Protein AF-A0A2V9ET60-F1 (afdb_monomer_lite)

Radius of gyration: 17.29 Å; chains: 1; bounding box: 38×39×47 Å

Sequence (232 aa):
MPLIRKLWHISEQLSYEQAVREILKVEPGIPEPWAIQAFLFATQLSFVIAHEFAHHKRGHLPSPLELHLELSHQTGSIKLQAQEVDADGLATYMVLSHLITGFRRDHSRALLTLNFTESELDEILLCSFVISVATVFAIFPAVVFDQHTLFRLAYPPQAIRMDRLMLNAMTWCNQNRPALGSVIKPEWFRRILFASLQNAADDWSGQVLRLPLNEVYFSQLNAELVQLLERK

pLDDT: mean 83.97, std 13.59, range [38.22, 98.0]

Foldseek 3Di:
DVLLVLLLVLLLVLLPQPLLCVLLVADVPPPPSVLSSVLLSVLLVLLVVQLQVLCVVLVNDRPPPVCLVPPLPAFAALLLQLSSLSSNLRSLLVSLCCCLVHPVVVVNCVSRVPPDDSLVSNSSSLLSNLLSVLLSLLSHAFRDDDPVCQRGDSYHTSLVSSVSSLVSNLVSCVVPPVSVNVVSDPVNSVSSSCSSCVPRDPCSVVCNVRPVPCPVSVVSSVVSNVVSVVVD

Structure (mmCIF, N/CA/C/O backbone):
data_AF-A0A2V9ET60-F1
#
_entry.id   AF-A0A2V9ET60-F1
#
loop_
_atom_site.group_PDB
_atom_site.id
_atom_site.type_symbol
_atom_site.label_atom_id
_atom_site.label_alt_id
_atom_site.label_comp_id
_atom_site.label_asym_id
_atom_site.label_entity_id
_atom_site.label_seq_id
_atom_site.pdbx_PDB_ins_code
_atom_site.Cartn_x
_atom_site.Cartn_y
_atom_site.Cartn_z
_atom_site.occupancy
_atom_site.B_iso_or_equiv
_atom_site.auth_seq_id
_atom_site.auth_comp_id
_atom_site.auth_asym_id
_atom_site.auth_atom_id
_atom_site.pdbx_PDB_model_num
ATOM 1 N N . MET A 1 1 ? 21.071 6.271 6.559 1.00 59.19 1 MET A N 1
ATOM 2 C CA . MET A 1 1 ? 19.611 6.026 6.683 1.00 59.19 1 MET A CA 1
ATOM 3 C C . MET A 1 1 ? 18.747 7.211 6.199 1.00 59.19 1 MET A C 1
ATOM 5 O O . MET A 1 1 ? 18.011 7.781 7.002 1.00 59.19 1 MET A O 1
ATOM 9 N N . PRO A 1 2 ? 18.791 7.616 4.913 1.00 80.31 2 PRO A N 1
ATOM 10 C CA . PRO A 1 2 ? 17.941 8.706 4.410 1.00 80.31 2 PRO A CA 1
ATOM 11 C C . PRO A 1 2 ? 16.458 8.320 4.291 1.00 80.31 2 PRO A C 1
ATOM 13 O O . PRO A 1 2 ? 15.595 9.118 4.642 1.00 80.31 2 PRO A O 1
ATOM 16 N N . LEU A 1 3 ? 16.152 7.089 3.856 1.00 83.12 3 LEU A N 1
ATOM 17 C CA . LEU A 1 3 ? 14.773 6.632 3.638 1.00 83.12 3 LEU A CA 1
ATOM 18 C C . LEU A 1 3 ? 13.949 6.601 4.929 1.00 83.12 3 LEU A C 1
ATOM 20 O O . LEU A 1 3 ? 12.860 7.157 4.964 1.00 83.12 3 LEU A O 1
ATOM 24 N N . ILE A 1 4 ? 14.488 6.017 6.005 1.00 88.00 4 ILE A N 1
ATOM 25 C CA . ILE A 1 4 ? 13.799 5.955 7.306 1.00 88.00 4 ILE A CA 1
ATOM 26 C C . ILE A 1 4 ? 13.442 7.362 7.804 1.00 88.00 4 ILE A C 1
ATOM 28 O O . ILE A 1 4 ? 12.342 7.574 8.302 1.00 88.00 4 ILE A O 1
ATOM 32 N N . ARG A 1 5 ? 14.338 8.343 7.623 1.00 88.75 5 ARG A N 1
ATOM 33 C CA . ARG A 1 5 ? 14.069 9.740 7.998 1.00 88.75 5 ARG A CA 1
ATOM 34 C C . ARG A 1 5 ? 12.969 10.367 7.140 1.00 88.75 5 ARG A C 1
ATOM 36 O O . ARG A 1 5 ? 12.130 11.075 7.684 1.00 88.75 5 ARG A O 1
ATOM 43 N N . LYS A 1 6 ? 12.948 10.093 5.829 1.00 88.62 6 LYS A N 1
ATOM 44 C CA . LYS A 1 6 ? 11.869 10.553 4.938 1.00 88.62 6 LYS A CA 1
ATOM 45 C C . LYS A 1 6 ? 10.522 9.947 5.333 1.00 88.62 6 LYS A C 1
ATOM 47 O O . LYS A 1 6 ? 9.554 10.684 5.457 1.00 88.62 6 LYS A O 1
ATOM 52 N N . LEU A 1 7 ? 10.481 8.639 5.592 1.00 91.00 7 LEU A N 1
ATOM 53 C CA . LEU A 1 7 ? 9.288 7.943 6.082 1.00 91.00 7 LEU A CA 1
ATOM 54 C C . LEU A 1 7 ? 8.779 8.547 7.387 1.00 91.00 7 LEU A C 1
ATOM 56 O O . LEU A 1 7 ? 7.607 8.893 7.495 1.00 91.00 7 LEU A O 1
ATOM 60 N N . TRP A 1 8 ? 9.684 8.745 8.347 1.00 93.19 8 TRP A N 1
ATOM 61 C CA . TRP A 1 8 ? 9.359 9.363 9.625 1.00 93.19 8 TRP A CA 1
ATOM 62 C C . TRP A 1 8 ? 8.736 10.751 9.449 1.00 93.19 8 TRP A C 1
ATOM 64 O O . TRP A 1 8 ? 7.672 11.018 10.002 1.00 93.19 8 TRP A O 1
ATOM 74 N N . HIS A 1 9 ? 9.346 11.611 8.632 1.00 92.00 9 HIS A N 1
ATOM 75 C CA . HIS A 1 9 ? 8.842 12.966 8.414 1.00 92.00 9 HIS A CA 1
ATOM 76 C C . HIS A 1 9 ? 7.511 12.999 7.648 1.00 92.00 9 HIS A C 1
ATOM 78 O O . HIS A 1 9 ? 6.617 13.759 7.998 1.00 92.00 9 HIS A O 1
ATOM 84 N N . ILE A 1 10 ? 7.325 12.138 6.644 1.00 91.38 10 ILE A N 1
ATOM 85 C CA . ILE A 1 10 ? 6.044 12.054 5.929 1.00 91.38 10 ILE A CA 1
ATOM 86 C C . ILE A 1 10 ? 4.940 11.552 6.866 1.00 91.38 10 ILE A C 1
ATOM 88 O O . ILE A 1 10 ? 3.846 12.106 6.881 1.00 91.38 10 ILE A O 1
ATOM 92 N N . SER A 1 11 ? 5.218 10.537 7.689 1.00 94.25 11 SER A N 1
ATOM 93 C CA . SER A 1 11 ? 4.247 10.053 8.679 1.00 94.25 11 SER A CA 1
ATOM 94 C C . SER A 1 11 ? 3.887 11.113 9.727 1.00 94.25 11 SER A C 1
ATOM 96 O O . SER A 1 11 ? 2.748 11.150 10.188 1.00 94.25 11 SER A O 1
ATOM 98 N N . GLU A 1 12 ? 4.832 11.995 10.072 1.00 94.31 12 GLU A N 1
ATOM 99 C CA . GLU A 1 12 ? 4.596 13.145 10.945 1.00 94.31 12 GLU A CA 1
ATOM 100 C C . GLU A 1 12 ? 3.609 14.110 10.292 1.00 94.31 12 GLU A C 1
ATOM 102 O O . GLU A 1 12 ? 2.576 14.405 10.883 1.00 94.31 12 GLU A O 1
ATOM 107 N N . GLN A 1 13 ? 3.872 14.532 9.051 1.00 92.31 13 GLN A N 1
ATOM 108 C CA . GLN A 1 13 ? 2.988 15.430 8.303 1.00 92.31 13 GLN A CA 1
ATOM 109 C C . GLN A 1 13 ? 1.566 14.861 8.208 1.00 92.31 13 GLN A C 1
ATOM 111 O O . GLN A 1 13 ? 0.613 15.509 8.632 1.00 92.31 13 GLN A O 1
ATOM 116 N N . LEU A 1 14 ? 1.431 13.601 7.774 1.00 91.25 14 LEU A N 1
ATOM 117 C CA . LEU A 1 14 ? 0.137 12.919 7.649 1.00 91.25 14 LEU A CA 1
ATOM 118 C C . LEU A 1 14 ? -0.640 12.836 8.970 1.00 91.25 14 LEU A C 1
ATOM 120 O O . LEU A 1 14 ? -1.866 12.786 8.951 1.00 91.25 14 LEU A O 1
ATOM 124 N N . SER A 1 15 ? 0.041 12.824 10.119 1.00 93.06 15 SER A N 1
ATOM 125 C CA . SER A 1 15 ? -0.623 12.764 11.428 1.00 93.06 15 SER A CA 1
ATOM 126 C C . SER A 1 15 ? -1.381 14.044 11.808 1.00 93.06 15 SER A C 1
ATOM 128 O O . SER A 1 15 ? -2.280 14.014 12.662 1.00 93.06 15 SER A O 1
ATOM 130 N N . TYR A 1 16 ? -1.045 15.161 11.161 1.00 91.31 16 TYR A N 1
ATOM 131 C CA . TYR A 1 16 ? -1.731 16.443 11.313 1.00 91.31 16 TYR A CA 1
ATOM 132 C C . TYR A 1 16 ? -2.775 16.689 10.219 1.00 91.31 16 TYR A C 1
ATOM 134 O O . TYR A 1 16 ? -3.634 17.549 10.395 1.00 91.31 16 TYR A O 1
ATOM 142 N N . GLU A 1 17 ? -2.753 15.919 9.129 1.00 90.19 17 GLU A N 1
ATOM 143 C CA . GLU A 1 17 ? -3.670 16.109 8.008 1.00 90.19 17 GLU A CA 1
ATOM 144 C C . GLU A 1 17 ? -5.113 15.741 8.373 1.00 90.19 17 GLU A C 1
ATOM 146 O O . GLU A 1 17 ? -5.433 14.599 8.721 1.00 90.19 17 GLU A O 1
ATOM 151 N N . GLN A 1 18 ? -6.016 16.712 8.226 1.00 89.25 18 GLN A N 1
ATOM 152 C CA . GLN A 1 18 ? -7.437 16.547 8.538 1.00 89.25 18 GLN A CA 1
ATOM 153 C C . GLN A 1 18 ? -8.073 15.427 7.702 1.00 89.25 18 GLN A C 1
ATOM 155 O O . GLN A 1 18 ? -8.797 14.589 8.235 1.00 89.25 18 GLN A O 1
ATOM 160 N N . ALA A 1 19 ? -7.738 15.351 6.411 1.00 88.38 19 ALA A N 1
ATOM 161 C CA . ALA A 1 19 ? -8.251 14.309 5.524 1.00 88.38 19 ALA A CA 1
ATOM 162 C C . ALA A 1 19 ? -7.816 12.898 5.966 1.00 88.38 19 ALA A C 1
ATOM 164 O O . ALA A 1 19 ? -8.594 11.949 5.869 1.00 88.38 19 ALA A O 1
ATOM 165 N N . VAL A 1 20 ? -6.591 12.750 6.486 1.00 90.50 20 VAL A N 1
ATOM 166 C CA . VAL A 1 20 ? -6.107 11.475 7.038 1.00 90.50 20 VAL A CA 1
ATOM 167 C C . VAL A 1 20 ? -6.889 11.128 8.302 1.00 90.50 20 VAL A C 1
ATOM 169 O O . VAL A 1 20 ? -7.369 10.003 8.425 1.00 90.50 20 VAL A O 1
ATOM 172 N N . ARG A 1 21 ? -7.093 12.088 9.210 1.00 91.12 21 ARG A N 1
ATOM 173 C CA . ARG A 1 21 ? -7.884 11.881 10.436 1.00 91.12 21 ARG A CA 1
ATOM 174 C C . ARG A 1 21 ? -9.324 11.461 10.147 1.00 91.12 21 ARG A C 1
ATOM 176 O O . ARG A 1 21 ? -9.817 10.514 10.757 1.00 91.12 21 ARG A O 1
ATOM 183 N N . GLU A 1 22 ? -9.966 12.098 9.173 1.00 90.31 22 GLU A N 1
ATOM 184 C CA . GLU A 1 22 ? -11.319 11.749 8.726 1.00 90.31 22 GLU A CA 1
ATOM 185 C C . GLU A 1 22 ? -11.391 10.329 8.157 1.00 90.31 22 GLU A C 1
ATOM 187 O O . GLU A 1 22 ? -12.312 9.577 8.478 1.00 90.31 22 GLU A O 1
ATOM 192 N N . ILE A 1 23 ? -10.398 9.927 7.357 1.00 88.69 23 ILE A N 1
ATOM 193 C CA . ILE A 1 23 ? -10.313 8.561 6.822 1.00 88.69 23 ILE A CA 1
ATOM 194 C C . ILE A 1 23 ? -10.111 7.535 7.942 1.00 88.69 23 ILE A C 1
ATOM 196 O O . ILE A 1 23 ? -10.718 6.462 7.905 1.00 88.69 23 ILE A O 1
ATOM 200 N N . LEU A 1 24 ? -9.287 7.860 8.939 1.00 89.69 24 LEU A N 1
ATOM 201 C CA . LEU A 1 24 ? -9.066 7.013 10.112 1.00 89.69 24 LEU A CA 1
ATOM 202 C C . LEU A 1 24 ? -10.243 7.032 11.098 1.00 89.69 24 LEU A C 1
ATOM 204 O O . LEU A 1 24 ? -10.227 6.268 12.062 1.00 89.69 24 LEU A O 1
ATOM 208 N N . LYS A 1 25 ? -11.256 7.875 10.850 1.00 89.75 25 LYS A N 1
ATOM 209 C CA . LYS A 1 25 ? -12.411 8.111 11.725 1.00 89.75 25 LYS A CA 1
ATOM 210 C C . LYS A 1 25 ? -11.998 8.419 13.170 1.00 89.75 25 LYS A C 1
ATOM 212 O O . LYS A 1 25 ? -12.651 7.973 14.110 1.00 89.75 25 LYS A O 1
ATOM 217 N N . VAL A 1 26 ? -10.902 9.155 13.343 1.00 88.00 26 VAL A N 1
ATOM 218 C CA . VAL A 1 26 ? -10.425 9.572 14.666 1.00 88.00 26 VAL A CA 1
ATOM 219 C C . VAL A 1 26 ? -10.967 10.949 15.026 1.00 88.00 26 VAL A C 1
ATOM 221 O O . VAL A 1 26 ? -11.139 11.810 14.159 1.00 88.00 26 VAL A O 1
ATOM 224 N N . GLU A 1 27 ? -11.236 11.161 16.310 1.00 83.12 27 GLU A N 1
ATOM 225 C CA . GLU A 1 27 ? -11.740 12.438 16.799 1.00 83.12 27 GLU A CA 1
ATOM 226 C C . GLU A 1 27 ? -10.650 13.528 16.726 1.00 83.12 27 GLU A C 1
ATOM 228 O O . GLU A 1 27 ? -9.445 13.254 16.826 1.00 83.12 27 GLU A O 1
ATOM 233 N N . PRO A 1 28 ? -11.028 14.806 16.557 1.00 78.62 28 PRO A N 1
ATOM 234 C CA . PRO A 1 28 ? -10.080 15.903 16.698 1.00 78.62 28 PRO A CA 1
ATOM 235 C C . PRO A 1 28 ? -9.403 15.858 18.076 1.00 78.62 28 PRO A C 1
ATOM 237 O O . PRO A 1 28 ? -10.067 15.853 19.106 1.00 78.62 28 PRO A O 1
ATOM 240 N N . GLY A 1 29 ? -8.069 15.819 18.094 1.00 74.62 29 GLY A N 1
ATOM 241 C CA . GLY A 1 29 ? -7.278 15.768 19.328 1.00 74.62 29 GLY A CA 1
ATOM 242 C C . GLY A 1 29 ? -7.125 14.384 19.975 1.00 74.62 29 GLY A C 1
ATOM 243 O O . GLY A 1 29 ? -6.280 14.254 20.853 1.00 74.62 29 GLY A O 1
ATOM 244 N N . ILE A 1 30 ? -7.859 13.346 19.541 1.00 83.38 30 ILE A N 1
ATOM 245 C CA . ILE A 1 30 ? -7.718 11.974 20.066 1.00 83.38 30 ILE A CA 1
ATOM 246 C C . ILE A 1 30 ? -7.780 10.948 18.912 1.00 83.38 30 ILE A C 1
ATOM 248 O O . ILE A 1 30 ? -8.797 10.856 18.232 1.00 83.38 30 ILE A O 1
ATOM 252 N N . PRO A 1 31 ? -6.736 10.129 18.694 1.00 86.62 31 PRO A N 1
ATOM 253 C CA . PRO A 1 31 ? -5.506 10.062 19.463 1.00 86.62 31 PRO A CA 1
ATOM 254 C C . PRO A 1 31 ? -4.576 11.239 19.126 1.00 86.62 31 PRO A C 1
ATOM 256 O O . PRO A 1 31 ? -4.735 11.951 18.124 1.00 86.62 31 PRO A O 1
ATOM 259 N N . GLU A 1 32 ? -3.579 11.422 19.984 1.00 91.94 32 GLU A N 1
ATOM 260 C CA . GLU A 1 32 ? -2.493 12.371 19.761 1.00 91.94 32 GLU A CA 1
ATOM 261 C C . GLU A 1 32 ? -1.814 12.121 18.397 1.00 91.94 32 GLU A C 1
ATOM 263 O O . GLU A 1 32 ? -1.688 10.963 17.978 1.00 91.94 32 GLU A O 1
ATOM 268 N N . PRO A 1 33 ? -1.321 13.166 17.702 1.00 92.62 33 PRO A N 1
ATOM 269 C CA . PRO A 1 33 ? -0.656 13.022 16.403 1.00 92.62 33 PRO A CA 1
ATOM 270 C C . PRO A 1 33 ? 0.443 11.947 16.384 1.00 92.62 33 PRO A C 1
ATOM 272 O O . PRO A 1 33 ? 0.539 11.178 15.430 1.00 92.62 33 PRO A O 1
ATOM 275 N N . TRP A 1 34 ? 1.216 11.806 17.467 1.00 94.50 34 TRP A N 1
ATOM 276 C CA . TRP A 1 34 ? 2.287 10.806 17.547 1.00 94.50 34 TRP A CA 1
ATOM 277 C C . TRP A 1 34 ? 1.782 9.364 17.383 1.00 94.50 34 TRP A C 1
ATOM 279 O O . TRP A 1 34 ? 2.506 8.526 16.849 1.00 94.50 34 TRP A O 1
ATOM 289 N N . ALA A 1 35 ? 0.553 9.055 17.810 1.00 95.50 35 ALA A N 1
ATOM 290 C CA . ALA A 1 35 ? -0.008 7.711 17.691 1.00 95.50 35 ALA A CA 1
ATOM 291 C C . ALA A 1 35 ? -0.348 7.389 16.231 1.00 95.50 35 ALA A C 1
ATOM 293 O O . ALA A 1 35 ? -0.027 6.306 15.738 1.00 95.50 35 ALA A O 1
ATOM 294 N N . ILE A 1 36 ? -0.921 8.366 15.517 1.00 95.25 36 ILE A N 1
ATOM 295 C CA . ILE A 1 36 ? -1.185 8.276 14.075 1.00 95.25 36 ILE A CA 1
ATOM 296 C C . ILE A 1 36 ? 0.141 8.161 13.317 1.00 95.25 36 ILE A C 1
ATOM 298 O O . ILE A 1 36 ? 0.291 7.273 12.478 1.00 95.25 36 ILE A O 1
ATOM 302 N N . GLN A 1 37 ? 1.124 9.000 13.656 1.00 95.94 37 GLN A N 1
ATOM 303 C CA . GLN A 1 37 ? 2.466 8.948 13.080 1.00 95.94 37 GLN A CA 1
ATOM 304 C C . GLN A 1 37 ? 3.099 7.567 13.275 1.00 95.94 37 GLN A C 1
ATOM 306 O O . GLN A 1 37 ? 3.510 6.945 12.299 1.00 95.94 37 GLN A O 1
ATOM 311 N N . ALA A 1 38 ? 3.160 7.066 14.512 1.00 96.31 38 ALA A N 1
ATOM 312 C CA . ALA A 1 38 ? 3.771 5.779 14.833 1.00 96.31 38 ALA A CA 1
ATOM 313 C C . ALA A 1 38 ? 3.095 4.631 14.075 1.00 96.31 38 ALA A C 1
ATOM 315 O O . ALA A 1 38 ? 3.768 3.751 13.530 1.00 96.31 38 ALA A O 1
ATOM 316 N N . PHE A 1 39 ? 1.765 4.662 13.992 1.00 96.31 39 PHE A N 1
ATOM 317 C CA . PHE A 1 39 ? 0.990 3.686 13.247 1.00 96.31 39 PHE A CA 1
ATOM 318 C C . PHE A 1 39 ? 1.287 3.720 11.737 1.00 96.31 39 PHE A C 1
ATOM 320 O O . PHE A 1 39 ? 1.598 2.672 11.157 1.00 96.31 39 PHE A O 1
ATOM 327 N N . LEU A 1 40 ? 1.233 4.897 11.103 1.00 95.88 40 LEU A N 1
ATOM 328 C CA . LEU A 1 40 ? 1.515 5.059 9.673 1.00 95.88 40 LEU A CA 1
ATOM 329 C C . LEU A 1 40 ? 2.970 4.702 9.356 1.00 95.88 40 LEU A C 1
ATOM 331 O O . LEU A 1 40 ? 3.215 3.880 8.474 1.00 95.88 40 LEU A O 1
ATOM 335 N N . PHE A 1 41 ? 3.923 5.216 10.135 1.00 96.31 41 PHE A N 1
ATOM 336 C CA . PHE A 1 41 ? 5.348 4.915 10.001 1.00 96.31 41 PHE A CA 1
ATOM 337 C C . PHE A 1 41 ? 5.626 3.413 10.063 1.00 96.31 41 PHE A C 1
ATOM 339 O O . PHE A 1 41 ? 6.292 2.858 9.188 1.00 96.31 41 PHE A O 1
ATOM 346 N N . ALA A 1 42 ? 5.073 2.723 11.064 1.00 96.25 42 ALA A N 1
ATOM 347 C CA . ALA A 1 42 ? 5.244 1.282 11.191 1.00 96.25 42 ALA A CA 1
ATOM 348 C C . ALA A 1 42 ? 4.608 0.520 10.014 1.00 96.25 42 ALA A C 1
ATOM 350 O O . ALA A 1 42 ? 5.140 -0.513 9.604 1.00 96.25 42 ALA A O 1
ATOM 351 N N . THR A 1 43 ? 3.510 1.019 9.430 1.00 97.12 43 THR A N 1
ATOM 352 C CA . THR A 1 43 ? 2.881 0.406 8.245 1.00 97.12 43 THR A CA 1
ATOM 353 C C . THR A 1 43 ? 3.742 0.595 7.004 1.00 97.12 43 THR A C 1
ATOM 355 O O . THR A 1 43 ? 3.989 -0.375 6.288 1.00 97.12 43 THR A O 1
ATOM 358 N N . GLN A 1 44 ? 4.247 1.808 6.782 1.00 95.94 44 GLN A N 1
ATOM 359 C CA . GLN A 1 44 ? 5.166 2.112 5.689 1.00 95.94 44 GLN A CA 1
ATOM 360 C C . GLN A 1 44 ? 6.437 1.258 5.782 1.00 95.94 44 GLN A C 1
ATOM 362 O O . GLN A 1 44 ? 6.841 0.625 4.807 1.00 95.94 44 GLN A O 1
ATOM 367 N N . LEU A 1 45 ? 7.038 1.184 6.974 1.00 95.00 45 LEU A N 1
ATOM 368 C CA . LEU A 1 45 ? 8.236 0.387 7.213 1.00 95.00 45 LEU A CA 1
ATOM 369 C C . LEU A 1 45 ? 7.969 -1.111 7.019 1.00 95.00 45 LEU A C 1
ATOM 371 O O . LEU A 1 45 ? 8.781 -1.797 6.404 1.00 95.00 45 LEU A O 1
ATOM 375 N N . SER A 1 46 ? 6.817 -1.612 7.479 1.00 96.19 46 SER A N 1
ATOM 376 C CA . SER A 1 46 ? 6.412 -3.007 7.252 1.00 96.19 46 SER A CA 1
ATOM 377 C C . SER A 1 46 ? 6.305 -3.330 5.763 1.00 96.19 46 SER A C 1
ATOM 379 O O . SER A 1 46 ? 6.733 -4.402 5.346 1.00 96.19 46 SER A O 1
ATOM 381 N N . PHE A 1 47 ? 5.767 -2.408 4.958 1.00 96.62 47 PHE A N 1
ATOM 382 C CA . PHE A 1 47 ? 5.682 -2.582 3.509 1.00 96.62 47 PHE A CA 1
ATOM 383 C C . PHE A 1 47 ? 7.062 -2.621 2.856 1.00 96.62 47 PHE A C 1
ATOM 385 O O . PHE A 1 47 ? 7.343 -3.556 2.115 1.00 96.62 47 PHE A O 1
ATOM 392 N N . VAL A 1 48 ? 7.944 -1.674 3.188 1.00 94.12 48 VAL A N 1
ATOM 393 C CA . VAL A 1 48 ? 9.322 -1.648 2.674 1.00 94.12 48 VAL A CA 1
ATOM 394 C C . VAL A 1 48 ? 10.070 -2.939 3.019 1.00 94.12 48 VAL A C 1
ATOM 396 O O . VAL A 1 48 ? 10.661 -3.565 2.145 1.00 94.12 48 VAL A O 1
ATOM 399 N N . ILE A 1 49 ? 9.998 -3.384 4.277 1.00 93.50 49 ILE A N 1
ATOM 400 C CA . ILE A 1 49 ? 10.642 -4.631 4.712 1.00 93.50 49 ILE A CA 1
ATOM 401 C C . ILE A 1 49 ? 10.060 -5.835 3.963 1.00 93.50 49 ILE A C 1
ATOM 403 O O . ILE A 1 49 ? 10.811 -6.697 3.509 1.00 93.50 49 ILE A O 1
ATOM 407 N N . ALA A 1 50 ? 8.734 -5.911 3.827 1.00 95.88 50 ALA A N 1
ATOM 408 C CA . ALA A 1 50 ? 8.081 -7.020 3.141 1.00 95.88 50 ALA A CA 1
ATOM 409 C C . ALA A 1 50 ? 8.387 -7.039 1.633 1.00 95.88 50 ALA A C 1
ATOM 411 O O . ALA A 1 50 ? 8.519 -8.120 1.064 1.00 95.88 50 ALA A O 1
ATOM 412 N N . HIS A 1 51 ? 8.543 -5.871 1.007 1.00 94.69 51 HIS A N 1
ATOM 413 C CA . HIS A 1 51 ? 8.943 -5.718 -0.392 1.00 94.69 51 HIS A CA 1
ATOM 414 C C . HIS A 1 51 ? 10.375 -6.228 -0.616 1.00 94.69 51 HIS A C 1
ATOM 416 O O . HIS A 1 51 ? 10.595 -7.105 -1.451 1.00 94.69 51 HIS A O 1
ATOM 422 N N . GLU A 1 52 ? 11.333 -5.801 0.206 1.00 90.94 52 GLU A N 1
ATOM 423 C CA . GLU A 1 52 ? 12.717 -6.294 0.124 1.00 90.94 52 GLU A CA 1
ATOM 424 C C . GLU A 1 52 ? 12.825 -7.793 0.424 1.00 90.94 52 GLU A C 1
ATOM 426 O O . GLU A 1 52 ? 13.515 -8.552 -0.265 1.00 90.94 52 GLU A O 1
ATOM 431 N N . PHE A 1 53 ? 12.069 -8.263 1.417 1.00 92.44 53 PHE A N 1
ATOM 432 C CA . PHE A 1 53 ? 11.949 -9.690 1.683 1.00 92.44 53 PHE A CA 1
ATOM 433 C C . PHE A 1 53 ? 11.358 -10.446 0.486 1.00 92.44 53 PHE A C 1
ATOM 435 O O . PHE A 1 53 ? 11.782 -11.568 0.205 1.00 92.44 53 PHE A O 1
ATOM 442 N N . ALA A 1 54 ? 10.396 -9.861 -0.232 1.00 92.56 54 ALA A N 1
ATOM 443 C CA . ALA A 1 54 ? 9.835 -10.468 -1.426 1.00 92.56 54 ALA A CA 1
ATOM 444 C C . ALA A 1 54 ? 10.895 -10.614 -2.522 1.00 92.56 54 ALA A C 1
ATOM 446 O O . ALA A 1 54 ? 11.040 -11.721 -3.043 1.00 92.56 54 ALA A O 1
ATOM 447 N N . HIS A 1 55 ? 11.701 -9.583 -2.798 1.00 90.94 55 HIS A N 1
ATOM 448 C CA . HIS A 1 55 ? 12.834 -9.704 -3.723 1.00 90.94 55 HIS A CA 1
ATOM 449 C C . HIS A 1 55 ? 13.752 -10.872 -3.346 1.00 90.94 55 HIS A C 1
ATOM 451 O O . HIS A 1 55 ? 14.024 -11.738 -4.183 1.00 90.94 55 HIS A O 1
ATOM 457 N N . HIS A 1 56 ? 14.139 -10.958 -2.068 1.00 88.88 56 HIS A N 1
ATOM 458 C CA . HIS A 1 56 ? 14.966 -12.052 -1.560 1.00 88.88 56 HIS A CA 1
ATOM 459 C C . HIS A 1 56 ? 14.302 -13.426 -1.752 1.00 88.88 56 HIS A C 1
ATOM 461 O O . HIS A 1 56 ? 14.871 -14.320 -2.378 1.00 88.88 56 HIS A O 1
ATOM 467 N N . LYS A 1 57 ? 13.065 -13.593 -1.268 1.00 89.69 57 LYS A N 1
ATOM 468 C CA . LYS A 1 57 ? 12.312 -14.857 -1.337 1.00 89.69 57 LYS A CA 1
ATOM 469 C C . LYS A 1 57 ? 12.041 -15.301 -2.773 1.00 89.69 57 LYS A C 1
ATOM 471 O O . LYS A 1 57 ? 11.827 -16.488 -3.027 1.00 89.69 57 LYS A O 1
ATOM 476 N N . ARG A 1 58 ? 11.955 -14.359 -3.710 1.00 86.94 58 ARG A N 1
ATOM 477 C CA . ARG A 1 58 ? 11.605 -14.635 -5.105 1.00 86.94 58 ARG A CA 1
ATOM 478 C C . ARG A 1 58 ? 12.813 -14.693 -6.032 1.00 86.94 58 ARG A C 1
ATOM 480 O O . ARG A 1 58 ? 12.629 -14.988 -7.207 1.00 86.94 58 ARG A O 1
ATOM 487 N N . GLY A 1 59 ? 14.024 -14.515 -5.500 1.00 85.31 59 GLY A N 1
ATOM 488 C CA . GLY A 1 59 ? 15.253 -14.560 -6.290 1.00 85.31 59 GLY A CA 1
ATOM 489 C C . GLY A 1 59 ? 15.295 -13.460 -7.348 1.00 85.31 59 GLY A C 1
ATOM 490 O O . GLY A 1 59 ? 15.902 -13.638 -8.404 1.00 85.31 59 GLY A O 1
ATOM 491 N N . HIS A 1 60 ? 14.610 -12.342 -7.098 1.00 84.06 60 HIS A N 1
ATOM 492 C CA . HIS A 1 60 ? 14.753 -11.158 -7.931 1.00 84.06 60 HIS A CA 1
ATOM 493 C C . HIS A 1 60 ? 16.174 -10.621 -7.755 1.00 84.06 60 HIS A C 1
ATOM 495 O O . HIS A 1 60 ? 16.801 -10.839 -6.714 1.00 84.06 60 HIS A O 1
ATOM 501 N N . LEU A 1 61 ? 16.698 -9.929 -8.770 1.00 68.31 61 LEU A N 1
ATOM 502 C CA . LEU A 1 61 ? 17.961 -9.217 -8.585 1.00 68.31 61 LEU A CA 1
ATOM 503 C C . LEU A 1 61 ? 17.778 -8.254 -7.399 1.00 68.31 61 LEU A C 1
ATOM 505 O O . LEU A 1 61 ? 16.687 -7.689 -7.273 1.00 68.31 61 LEU A O 1
ATOM 509 N N . PRO A 1 62 ? 18.771 -8.122 -6.500 1.00 57.22 62 PRO A N 1
ATOM 510 C CA . PRO A 1 62 ? 18.628 -7.270 -5.329 1.00 57.22 6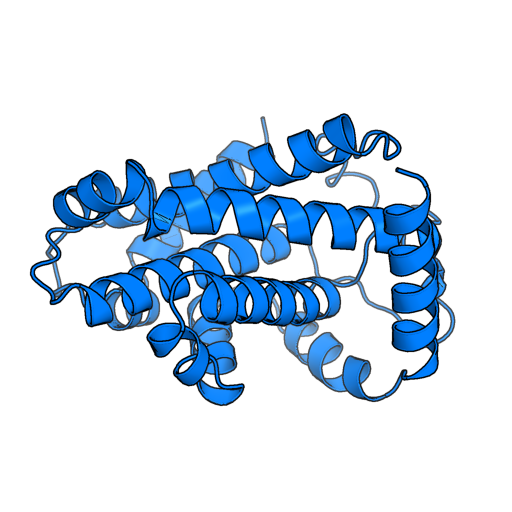2 PRO A CA 1
ATOM 511 C C . PRO A 1 62 ? 18.243 -5.869 -5.797 1.00 57.22 62 PRO A C 1
ATOM 513 O O . PRO A 1 62 ? 18.988 -5.269 -6.570 1.00 57.22 62 PRO A O 1
ATOM 516 N N . SER A 1 63 ? 17.078 -5.385 -5.361 1.00 53.69 63 SER A N 1
ATOM 517 C CA . SER A 1 63 ? 16.722 -3.975 -5.462 1.00 53.69 63 SER A CA 1
ATOM 518 C C . SER A 1 63 ? 17.570 -3.286 -4.400 1.00 53.69 63 SER A C 1
ATOM 520 O O . SER A 1 63 ? 17.384 -3.548 -3.211 1.00 53.69 63 SER A O 1
ATOM 522 N N . PRO A 1 64 ? 18.599 -2.495 -4.744 1.00 52.09 64 PRO A N 1
ATOM 523 C CA . PRO A 1 64 ? 19.300 -1.762 -3.719 1.00 52.09 64 PRO A CA 1
ATOM 524 C C . PRO A 1 64 ? 18.380 -0.600 -3.349 1.00 52.09 64 PRO A C 1
ATOM 526 O O . PRO A 1 64 ? 18.481 0.495 -3.901 1.00 52.09 64 PRO A O 1
ATOM 529 N N . LEU A 1 65 ? 17.479 -0.830 -2.392 1.00 50.09 65 LEU A N 1
ATOM 530 C CA . LEU A 1 65 ? 16.653 0.207 -1.771 1.00 50.09 65 LEU A CA 1
ATOM 531 C C . LEU A 1 65 ? 17.522 1.369 -1.221 1.00 50.09 65 LEU A C 1
ATOM 533 O O . LEU A 1 65 ? 17.052 2.491 -1.033 1.00 50.09 65 LEU A O 1
ATOM 537 N N . GLU A 1 66 ? 18.824 1.121 -1.026 1.00 42.66 66 GLU A N 1
ATOM 538 C CA . GLU A 1 66 ? 19.856 2.112 -0.700 1.00 42.66 66 GLU A CA 1
ATOM 539 C C . GLU A 1 66 ? 20.183 3.114 -1.829 1.00 42.66 66 GLU A C 1
ATOM 541 O O . GLU A 1 66 ? 20.796 4.143 -1.551 1.00 42.66 66 GLU A O 1
ATOM 546 N N . LEU A 1 67 ? 19.749 2.890 -3.073 1.00 46.59 67 LEU A N 1
ATOM 547 C CA . LEU A 1 67 ? 20.254 3.600 -4.261 1.00 46.59 67 LEU A CA 1
ATOM 548 C C . LEU A 1 67 ? 19.187 4.382 -5.046 1.00 46.59 67 LEU A C 1
ATOM 550 O O . LEU A 1 67 ? 19.471 4.957 -6.093 1.00 46.59 67 LEU A O 1
ATOM 554 N N . HIS A 1 68 ? 17.969 4.511 -4.519 1.00 47.66 68 HIS A N 1
ATOM 555 C CA . HIS A 1 68 ? 16.922 5.321 -5.159 1.00 47.66 68 HIS A CA 1
ATOM 556 C C . HIS A 1 68 ? 17.228 6.841 -5.139 1.00 47.66 68 HIS A C 1
ATOM 558 O O . HIS A 1 68 ? 16.544 7.630 -5.783 1.00 47.66 68 HIS A O 1
ATOM 564 N N . LEU A 1 69 ? 18.268 7.273 -4.411 1.00 42.41 69 LEU A N 1
ATOM 565 C CA . LEU A 1 69 ? 18.722 8.669 -4.364 1.00 42.41 69 LEU A CA 1
ATOM 566 C C . LEU A 1 69 ? 19.613 9.085 -5.550 1.00 42.41 69 LEU A C 1
ATOM 568 O O . LEU A 1 69 ? 19.767 10.285 -5.753 1.00 42.41 69 LEU A O 1
ATOM 572 N N . GLU A 1 70 ? 20.157 8.150 -6.342 1.00 38.22 70 GLU A N 1
ATOM 573 C CA . GLU A 1 70 ? 21.164 8.471 -7.378 1.00 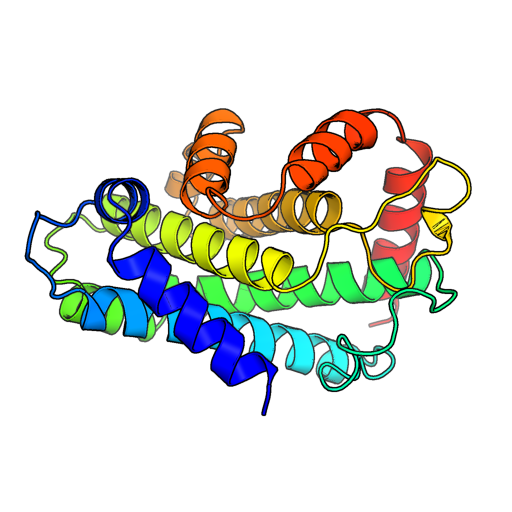38.22 70 GLU A CA 1
ATOM 574 C C . GLU A 1 70 ? 20.800 8.021 -8.809 1.00 38.22 70 GLU A C 1
ATOM 576 O O . GLU A 1 70 ? 21.568 8.251 -9.740 1.00 38.22 70 GLU A O 1
ATOM 581 N N . LEU A 1 71 ? 19.641 7.389 -9.035 1.00 47.25 71 LEU A N 1
ATOM 582 C CA . LEU A 1 71 ? 19.424 6.562 -10.235 1.00 47.25 71 LEU A CA 1
ATOM 583 C C . LEU A 1 71 ? 18.205 6.927 -11.096 1.00 47.25 71 LEU A C 1
ATOM 585 O O . LEU A 1 71 ? 17.627 6.054 -11.746 1.00 47.25 71 LEU A O 1
ATOM 589 N N . SER A 1 72 ? 17.849 8.209 -11.205 1.00 46.12 72 SER A N 1
ATOM 590 C CA . SER A 1 72 ? 16.801 8.693 -12.131 1.00 46.12 72 SER A CA 1
ATOM 591 C C . SER A 1 72 ? 17.069 8.402 -13.624 1.00 46.12 72 SER A C 1
ATOM 593 O O . SER A 1 72 ? 16.262 8.767 -14.475 1.00 46.12 72 SER A O 1
ATOM 595 N N . HIS A 1 73 ? 18.182 7.739 -13.960 1.00 50.66 73 HIS A N 1
ATOM 596 C CA . HIS A 1 73 ? 18.620 7.441 -15.326 1.00 50.66 73 HIS A CA 1
ATOM 597 C C . HIS A 1 73 ? 18.992 5.970 -15.574 1.00 50.66 73 HIS A C 1
ATOM 599 O O . HIS A 1 73 ? 19.611 5.666 -16.596 1.00 50.66 73 HIS A O 1
ATOM 605 N N . GLN A 1 74 ? 18.644 5.034 -14.682 1.00 60.16 74 GLN A N 1
ATOM 606 C CA . GLN A 1 74 ? 18.929 3.626 -14.970 1.00 60.16 74 GLN A CA 1
ATOM 607 C C . GLN A 1 74 ? 18.052 3.085 -16.100 1.00 60.16 74 GLN A C 1
ATOM 609 O O . GLN A 1 74 ? 16.823 3.118 -16.043 1.00 60.16 74 GLN A O 1
ATOM 614 N N . THR A 1 75 ? 18.723 2.550 -17.122 1.00 71.50 75 THR A N 1
ATOM 615 C CA . THR A 1 75 ? 18.081 1.769 -18.179 1.00 71.50 75 THR A CA 1
ATOM 616 C C . THR A 1 75 ? 17.632 0.440 -17.586 1.00 71.50 75 THR A C 1
ATOM 618 O O . THR A 1 75 ? 18.451 -0.359 -17.139 1.00 71.50 75 THR A O 1
ATOM 621 N N . GLY A 1 76 ? 16.327 0.226 -17.571 1.00 83.19 76 GLY A N 1
ATOM 622 C CA . GLY A 1 76 ? 15.684 -0.987 -17.104 1.00 83.19 76 GLY A CA 1
ATOM 623 C C . GLY A 1 76 ? 15.043 -1.802 -18.213 1.00 83.19 76 GLY A C 1
ATOM 624 O O . GLY A 1 76 ? 15.371 -1.688 -19.394 1.00 83.19 76 GLY A O 1
ATOM 625 N N . SER A 1 77 ? 14.102 -2.647 -17.809 1.00 89.06 77 SER A N 1
ATOM 626 C CA . SER A 1 77 ? 13.310 -3.472 -18.715 1.00 89.06 77 SER A CA 1
ATOM 627 C C . SER A 1 77 ? 11.953 -3.783 -18.100 1.00 89.06 77 SER A C 1
ATOM 629 O O . SER A 1 77 ? 11.801 -3.770 -16.878 1.00 89.06 77 SER A O 1
ATOM 631 N N . ILE A 1 78 ? 10.992 -4.159 -18.942 1.00 90.19 78 ILE A N 1
ATOM 632 C CA . ILE A 1 78 ? 9.674 -4.626 -18.497 1.00 90.19 78 ILE A CA 1
ATOM 633 C C . ILE A 1 78 ? 9.767 -5.804 -17.512 1.00 90.19 78 ILE A C 1
ATOM 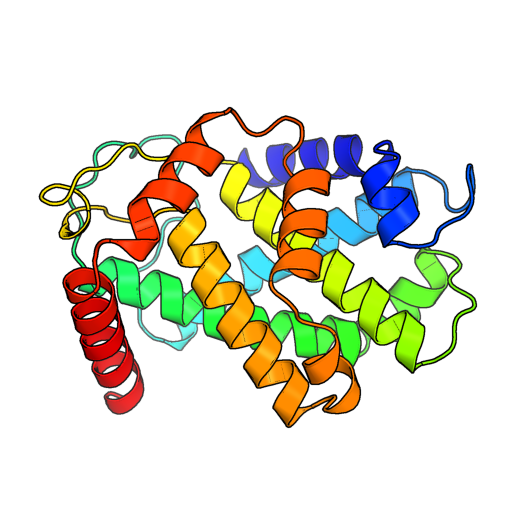635 O O . ILE A 1 78 ? 8.976 -5.891 -16.579 1.00 90.19 78 ILE A O 1
ATOM 639 N N . LYS A 1 79 ? 10.792 -6.654 -17.647 1.00 91.00 79 LYS A N 1
ATOM 640 C CA . LYS A 1 79 ? 11.065 -7.758 -16.723 1.00 91.00 79 LYS A CA 1
ATOM 641 C C . LYS A 1 79 ? 11.452 -7.274 -15.322 1.00 91.00 79 LYS A C 1
ATOM 643 O O . LYS A 1 79 ? 10.983 -7.838 -14.339 1.00 91.00 79 LYS A O 1
ATOM 648 N N . LEU A 1 80 ? 12.288 -6.238 -15.214 1.00 89.12 80 LEU A N 1
ATOM 649 C CA . LEU A 1 80 ? 12.631 -5.639 -13.914 1.00 89.12 80 LEU A CA 1
ATOM 650 C C . LEU A 1 80 ? 11.404 -4.975 -13.283 1.00 89.12 80 LEU A C 1
ATOM 652 O O . LEU A 1 80 ? 11.134 -5.160 -12.102 1.00 89.12 80 LEU A O 1
ATOM 656 N N . GLN A 1 81 ? 10.592 -4.298 -14.095 1.00 90.75 81 GLN A N 1
ATOM 657 C CA . GLN A 1 81 ? 9.330 -3.725 -13.629 1.00 90.75 81 GLN A CA 1
ATOM 658 C C . GLN A 1 81 ? 8.356 -4.805 -13.128 1.00 90.75 81 GLN A C 1
ATOM 660 O O . GLN A 1 81 ? 7.704 -4.617 -12.104 1.00 90.75 81 GLN A O 1
ATOM 665 N N . ALA A 1 82 ? 8.289 -5.963 -13.792 1.00 92.88 82 ALA A N 1
ATOM 666 C CA . ALA A 1 82 ? 7.493 -7.097 -13.328 1.00 92.88 82 ALA A CA 1
ATOM 667 C C . ALA A 1 82 ? 7.986 -7.650 -11.979 1.00 92.88 82 ALA A C 1
ATOM 669 O O . ALA A 1 82 ? 7.163 -7.995 -11.136 1.00 92.88 82 ALA A O 1
ATOM 670 N N . GLN A 1 83 ? 9.302 -7.685 -11.737 1.00 92.56 83 GLN A N 1
ATOM 671 C CA . GLN A 1 83 ? 9.866 -8.104 -10.445 1.00 92.56 83 GLN A CA 1
ATOM 672 C C . GLN A 1 83 ? 9.454 -7.172 -9.300 1.00 92.56 83 GLN A C 1
ATOM 674 O O . GLN A 1 83 ? 9.091 -7.653 -8.228 1.00 92.56 83 GLN A O 1
ATOM 679 N N . GLU A 1 84 ? 9.463 -5.860 -9.535 1.00 92.31 84 GLU A N 1
ATOM 680 C CA . GLU A 1 84 ? 8.991 -4.858 -8.569 1.00 92.31 84 GLU A CA 1
ATOM 681 C C . GLU A 1 84 ? 7.490 -5.019 -8.275 1.00 92.31 84 GLU A C 1
ATOM 683 O O . GLU A 1 84 ? 7.072 -4.991 -7.119 1.00 92.31 84 GLU A O 1
ATOM 688 N N . VAL A 1 85 ? 6.669 -5.255 -9.307 1.00 93.62 85 VAL A N 1
ATOM 689 C CA . VAL A 1 85 ? 5.218 -5.469 -9.148 1.00 93.62 85 VAL A CA 1
ATOM 690 C C . VAL A 1 85 ? 4.902 -6.783 -8.417 1.00 93.62 85 VAL A C 1
ATOM 692 O O . VAL A 1 85 ? 3.989 -6.817 -7.590 1.00 93.62 85 VAL A O 1
ATOM 695 N N . ASP A 1 86 ? 5.644 -7.862 -8.681 1.00 94.62 86 ASP A N 1
ATOM 696 C CA . ASP A 1 86 ? 5.507 -9.126 -7.939 1.00 94.62 86 ASP A CA 1
ATOM 697 C C . ASP A 1 86 ? 5.939 -8.962 -6.469 1.00 94.62 86 ASP A C 1
ATOM 699 O O . ASP A 1 86 ? 5.262 -9.456 -5.559 1.00 94.62 86 ASP A O 1
ATOM 703 N N . ALA A 1 87 ? 7.009 -8.199 -6.211 1.00 94.00 87 ALA A N 1
ATOM 704 C CA . ALA A 1 87 ? 7.434 -7.860 -4.855 1.00 94.00 87 ALA A CA 1
ATOM 705 C C . ALA A 1 87 ? 6.374 -7.033 -4.105 1.00 94.00 87 ALA A C 1
ATOM 707 O O . ALA A 1 87 ? 6.017 -7.383 -2.975 1.00 94.00 87 ALA A O 1
ATOM 708 N N . ASP A 1 88 ? 5.795 -6.013 -4.748 1.00 95.88 88 ASP A N 1
ATOM 709 C CA . ASP A 1 88 ? 4.671 -5.231 -4.211 1.00 95.88 88 ASP A CA 1
ATOM 710 C C . ASP A 1 88 ? 3.462 -6.108 -3.876 1.00 95.88 88 ASP A C 1
ATOM 712 O O . ASP A 1 88 ? 2.821 -5.919 -2.837 1.00 95.88 88 ASP A O 1
ATOM 716 N N . GLY A 1 89 ? 3.148 -7.087 -4.728 1.00 96.19 89 GLY A N 1
ATOM 717 C CA . GLY A 1 89 ? 2.043 -8.018 -4.508 1.00 96.19 89 GLY A CA 1
ATOM 718 C C . GLY A 1 89 ? 2.239 -8.889 -3.269 1.00 96.19 89 GLY A C 1
ATOM 719 O O . GLY A 1 89 ? 1.342 -8.975 -2.423 1.00 96.19 89 GLY A O 1
ATOM 720 N N . LEU A 1 90 ? 3.423 -9.485 -3.104 1.00 96.12 90 LEU A N 1
ATOM 721 C CA . LEU A 1 90 ? 3.722 -10.273 -1.906 1.00 96.12 90 LEU A CA 1
ATOM 722 C C . LEU A 1 90 ? 3.791 -9.393 -0.646 1.00 96.12 90 LEU A C 1
ATOM 724 O O . LEU A 1 90 ? 3.266 -9.791 0.398 1.00 96.12 90 LEU A O 1
ATOM 728 N N . ALA A 1 91 ? 4.368 -8.194 -0.741 1.00 97.50 91 ALA A N 1
ATOM 729 C CA . ALA A 1 91 ? 4.398 -7.236 0.361 1.00 97.50 91 ALA A CA 1
ATOM 730 C C . ALA A 1 91 ? 2.983 -6.847 0.811 1.00 97.50 91 ALA A C 1
ATOM 732 O O . ALA A 1 91 ? 2.677 -6.878 2.003 1.00 97.50 91 ALA A O 1
ATOM 733 N N . THR A 1 92 ? 2.095 -6.574 -0.146 1.00 98.00 92 THR A N 1
ATOM 734 C CA . THR A 1 92 ? 0.674 -6.284 0.098 1.00 98.00 92 THR A CA 1
ATOM 735 C C . THR A 1 92 ? 0.004 -7.412 0.860 1.00 98.00 92 THR A C 1
ATOM 737 O O . THR A 1 92 ? -0.603 -7.175 1.905 1.00 98.00 92 THR A O 1
ATOM 740 N N . TYR A 1 93 ? 0.166 -8.649 0.384 1.00 97.50 93 TYR A N 1
ATOM 741 C CA . TYR A 1 93 ? -0.388 -9.822 1.050 1.00 97.50 93 TYR A CA 1
ATOM 742 C C . TYR A 1 93 ? 0.105 -9.935 2.500 1.00 97.50 93 TYR A C 1
ATOM 744 O O . TYR A 1 93 ? -0.696 -10.126 3.416 1.00 97.50 93 TYR A O 1
ATOM 752 N N . MET A 1 94 ? 1.417 -9.802 2.727 1.00 97.50 94 MET A N 1
ATOM 753 C CA . MET A 1 94 ? 2.019 -9.939 4.057 1.00 97.50 94 MET A CA 1
ATOM 754 C C . MET A 1 94 ? 1.544 -8.849 5.019 1.00 97.50 94 MET A C 1
ATOM 756 O O . MET A 1 94 ? 1.130 -9.156 6.140 1.00 97.50 94 MET A O 1
ATOM 760 N N . VAL A 1 95 ? 1.571 -7.587 4.586 1.00 97.75 95 VAL A N 1
ATOM 761 C CA . VAL A 1 95 ? 1.201 -6.453 5.439 1.00 97.75 95 VAL A CA 1
ATOM 762 C C . VAL A 1 95 ? -0.290 -6.465 5.750 1.00 97.75 95 VAL A C 1
ATOM 764 O O . VAL A 1 95 ? -0.639 -6.30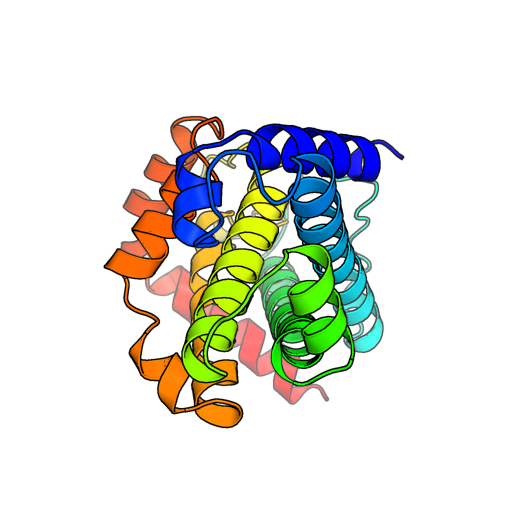8 6.918 1.00 97.75 95 VAL A O 1
ATOM 767 N N . LEU A 1 96 ? -1.167 -6.709 4.769 1.00 97.44 96 LEU A N 1
ATOM 768 C CA . LEU A 1 96 ? -2.610 -6.809 5.021 1.00 97.44 96 LEU A CA 1
ATOM 769 C C . LEU A 1 96 ? -2.943 -7.977 5.952 1.00 97.44 96 LEU A C 1
ATOM 771 O O . LEU A 1 96 ? -3.703 -7.800 6.904 1.00 97.44 96 LEU A O 1
ATOM 775 N N . SER A 1 97 ? -2.315 -9.140 5.752 1.00 97.12 97 SER A N 1
ATOM 776 C CA . SER A 1 97 ? -2.499 -10.292 6.646 1.00 97.12 97 SER A CA 1
ATOM 777 C C . SER A 1 97 ? -2.086 -9.956 8.078 1.00 97.12 97 SER A C 1
ATOM 779 O O . SER A 1 97 ? -2.814 -10.267 9.022 1.00 97.12 97 SER A O 1
ATOM 781 N N . HIS A 1 98 ? -0.957 -9.269 8.258 1.00 95.00 98 HIS A N 1
ATOM 782 C CA . HIS A 1 98 ? -0.485 -8.872 9.580 1.00 95.00 98 HIS A CA 1
ATOM 783 C C . HIS A 1 98 ? -1.359 -7.786 10.226 1.00 95.00 98 HIS A C 1
ATOM 785 O O . HIS A 1 98 ? -1.635 -7.861 11.423 1.00 95.00 98 HIS A O 1
ATOM 791 N N . LEU A 1 99 ? -1.800 -6.802 9.437 1.00 95.62 99 LEU A N 1
ATOM 792 C CA . LEU A 1 99 ? -2.548 -5.634 9.892 1.00 95.62 99 LEU A CA 1
ATOM 793 C C . LEU A 1 99 ? -4.010 -5.955 10.212 1.00 95.62 99 LEU A C 1
ATOM 795 O O . LEU A 1 99 ? -4.504 -5.527 11.248 1.00 95.62 99 LEU A O 1
ATOM 799 N N . ILE A 1 100 ? -4.692 -6.705 9.343 1.00 95.44 100 ILE A N 1
ATOM 800 C CA . ILE A 1 100 ? -6.140 -6.939 9.433 1.00 95.44 100 ILE A CA 1
ATOM 801 C C . ILE A 1 100 ? -6.456 -8.253 10.147 1.00 95.44 100 ILE A C 1
ATOM 803 O O . ILE A 1 100 ? -7.408 -8.307 10.920 1.00 95.44 100 ILE A O 1
ATOM 807 N N . THR A 1 101 ? -5.682 -9.313 9.909 1.00 92.94 101 THR A N 1
ATOM 808 C CA . THR A 1 101 ? -5.982 -10.657 10.449 1.00 92.94 101 THR A CA 1
ATOM 809 C C . THR A 1 101 ? -5.008 -11.130 11.521 1.00 92.94 101 THR A C 1
ATOM 811 O O . THR A 1 101 ? -5.222 -12.179 12.119 1.00 92.94 101 THR A O 1
ATOM 814 N N . GLY A 1 102 ? -3.932 -10.378 11.746 1.00 91.44 102 GLY A N 1
ATOM 815 C CA . GLY A 1 102 ? -2.832 -10.762 12.618 1.00 91.44 102 GLY A CA 1
ATOM 816 C C . GLY A 1 102 ? -2.723 -9.902 13.872 1.00 91.44 102 GLY A C 1
ATOM 817 O O . GLY A 1 102 ? -3.554 -9.046 14.159 1.00 91.44 102 GLY A O 1
ATOM 818 N N . PHE A 1 103 ? -1.626 -10.117 14.600 1.00 86.94 103 PHE A N 1
ATOM 819 C CA . PHE A 1 103 ? -1.343 -9.483 15.891 1.00 86.94 103 PHE A CA 1
ATOM 820 C C . PHE A 1 103 ? -1.392 -7.945 15.868 1.00 86.94 103 PHE A C 1
ATOM 822 O O . PHE A 1 103 ? -1.726 -7.308 16.866 1.00 86.94 103 PHE A O 1
ATOM 829 N N . ARG A 1 104 ? -1.079 -7.320 14.727 1.00 90.81 104 ARG A N 1
ATOM 830 C CA . ARG A 1 104 ? -1.059 -5.858 14.619 1.00 90.81 104 ARG A CA 1
ATOM 831 C C . ARG A 1 104 ? -2.456 -5.242 14.640 1.00 90.81 104 ARG A C 1
ATOM 833 O O . ARG A 1 104 ? -2.559 -4.045 14.904 1.00 90.81 104 ARG A O 1
ATOM 840 N N . ARG A 1 105 ? -3.512 -6.031 14.419 1.00 94.12 105 ARG A N 1
ATOM 841 C CA . ARG A 1 105 ? -4.908 -5.580 14.482 1.00 94.12 105 ARG A CA 1
ATOM 842 C C . ARG A 1 105 ? -5.230 -4.957 15.838 1.00 94.12 105 ARG A C 1
ATOM 844 O O . ARG A 1 105 ? -5.556 -3.773 15.907 1.00 94.12 105 ARG A O 1
ATOM 851 N N . ASP A 1 106 ? -5.078 -5.736 16.907 1.00 91.69 106 ASP A N 1
ATOM 852 C CA . ASP A 1 106 ? -5.463 -5.320 18.260 1.00 91.69 106 ASP A CA 1
ATOM 853 C C . ASP A 1 106 ? -4.569 -4.192 18.775 1.00 91.69 106 ASP A C 1
ATOM 855 O O . ASP A 1 106 ? -5.041 -3.252 19.413 1.00 91.69 106 ASP A O 1
ATOM 859 N N . HIS A 1 107 ? -3.282 -4.230 18.418 1.00 91.25 107 HIS A N 1
ATOM 860 C CA . HIS A 1 107 ? -2.360 -3.148 18.738 1.00 91.25 107 HIS A CA 1
ATOM 861 C C . HIS A 1 107 ? -2.761 -1.829 18.061 1.00 91.25 107 HIS A C 1
ATOM 863 O O . HIS A 1 107 ? -2.770 -0.789 18.711 1.00 91.25 107 HIS A O 1
ATOM 869 N N . SER A 1 108 ? -3.135 -1.865 16.778 1.00 92.44 108 SER A N 1
ATOM 870 C CA . SER A 1 108 ? -3.567 -0.670 16.037 1.00 92.44 108 SER A CA 1
ATOM 871 C C . SER A 1 108 ? -4.884 -0.119 16.580 1.00 92.44 108 SER A C 1
ATOM 873 O O . SER A 1 108 ? -5.021 1.092 16.730 1.00 92.44 108 SER A O 1
ATOM 875 N N . ARG A 1 109 ? -5.828 -1.003 16.937 1.00 93.62 109 ARG A N 1
ATOM 876 C CA . ARG A 1 109 ? -7.083 -0.631 17.603 1.00 93.62 109 ARG A CA 1
ATOM 877 C C . ARG A 1 109 ? -6.821 0.125 18.906 1.00 93.62 109 ARG A C 1
ATOM 879 O O . ARG A 1 109 ? -7.408 1.183 19.115 1.00 93.62 109 ARG A O 1
ATOM 886 N N . ALA A 1 110 ? -5.938 -0.400 19.756 1.00 91.94 110 ALA A N 1
ATOM 887 C CA . ALA A 1 110 ? -5.597 0.225 21.030 1.00 91.94 110 ALA A CA 1
ATOM 888 C C . ALA A 1 110 ? -4.829 1.544 20.845 1.00 91.94 110 ALA A C 1
ATOM 890 O O . ALA A 1 110 ? -5.173 2.542 21.470 1.00 91.94 110 ALA A O 1
ATOM 891 N N . LEU A 1 111 ? -3.820 1.562 19.969 1.00 92.75 111 LEU A N 1
ATOM 892 C CA . LEU A 1 111 ? -2.974 2.733 19.721 1.00 92.75 111 LEU A CA 1
ATOM 893 C C . LEU A 1 111 ? -3.772 3.923 19.175 1.00 92.75 111 LEU A C 1
ATOM 895 O O . LEU A 1 111 ? -3.503 5.063 19.541 1.00 92.75 111 LEU A O 1
ATOM 899 N N . LEU A 1 112 ? -4.740 3.654 18.298 1.00 92.50 112 LEU A N 1
ATOM 900 C CA . LEU A 1 112 ? -5.563 4.683 17.670 1.00 92.50 112 LEU A CA 1
ATOM 901 C C . LEU A 1 112 ? -6.863 4.979 18.435 1.00 92.50 112 LEU A C 1
ATOM 903 O O . LEU A 1 112 ? -7.671 5.774 17.962 1.00 92.50 112 LEU A O 1
ATOM 907 N N . THR A 1 113 ? -7.077 4.342 19.592 1.00 91.75 113 THR A N 1
ATOM 908 C CA . THR A 1 113 ? -8.294 4.485 20.413 1.00 91.75 113 THR A CA 1
ATOM 909 C C . THR A 1 113 ? -9.577 4.216 19.609 1.00 91.75 113 THR A C 1
ATOM 911 O O . THR A 1 113 ? -10.590 4.896 19.750 1.00 91.75 113 THR A O 1
ATOM 914 N N . LEU A 1 114 ? -9.542 3.213 18.727 1.00 88.62 114 LEU A N 1
ATOM 915 C CA . LEU A 1 114 ? -10.647 2.906 17.818 1.00 88.62 114 LEU A CA 1
ATOM 916 C C . LEU A 1 114 ? -11.691 2.028 18.511 1.00 88.62 114 LEU A C 1
ATOM 918 O O . LEU A 1 114 ? -11.432 0.860 18.800 1.00 88.62 114 LEU A O 1
ATOM 922 N N . ASN A 1 115 ? -12.897 2.559 18.709 1.00 88.06 115 ASN A N 1
ATOM 923 C CA . ASN A 1 115 ? -14.035 1.810 19.247 1.00 88.06 115 ASN A CA 1
ATOM 924 C C . ASN A 1 115 ? -15.092 1.553 18.163 1.00 88.06 115 ASN A C 1
ATOM 926 O O . ASN A 1 115 ? -16.213 2.053 18.223 1.00 88.06 115 ASN A O 1
ATOM 930 N N . PHE A 1 116 ? -14.691 0.801 17.140 1.00 90.50 116 PHE A N 1
ATOM 931 C CA . PHE A 1 116 ? -15.505 0.490 15.968 1.00 90.50 116 PHE A CA 1
ATOM 932 C C . PHE A 1 116 ? -15.830 -1.000 15.880 1.00 90.50 116 PHE A C 1
ATOM 934 O O . PHE A 1 116 ? -15.110 -1.844 16.430 1.00 90.50 116 PHE A O 1
ATOM 941 N N . THR A 1 117 ? -16.886 -1.330 15.132 1.00 91.44 117 THR A N 1
ATOM 942 C CA . THR A 1 117 ? -17.192 -2.724 14.787 1.00 91.44 117 THR A CA 1
ATOM 943 C C . THR A 1 117 ? -16.035 -3.369 14.012 1.00 91.44 117 THR A C 1
ATOM 945 O O . THR A 1 117 ? -15.191 -2.684 13.433 1.00 91.44 117 THR A O 1
ATOM 948 N N . GLU A 1 118 ? -15.981 -4.704 13.961 1.00 90.88 118 GLU A N 1
ATOM 949 C CA . GLU A 1 118 ? -14.929 -5.412 13.211 1.00 90.88 118 GLU A CA 1
ATOM 950 C C . GLU A 1 118 ? -14.896 -5.018 11.724 1.00 90.88 118 GLU A C 1
ATOM 952 O O . GLU A 1 118 ? -13.815 -4.866 11.160 1.00 90.88 118 GLU A O 1
ATOM 957 N N . SER A 1 119 ? -16.066 -4.797 11.113 1.00 89.88 119 SER A N 1
ATOM 958 C CA . SER A 1 119 ? -16.176 -4.380 9.708 1.00 89.88 119 SER A CA 1
ATOM 959 C C . SER A 1 119 ? -15.621 -2.975 9.486 1.00 89.88 119 SER A C 1
ATOM 961 O O . SER A 1 119 ? -14.885 -2.734 8.536 1.00 89.88 119 SER A O 1
ATOM 963 N N . GLU A 1 120 ? -15.948 -2.037 10.370 1.00 90.44 120 GLU A N 1
ATOM 964 C CA . GLU A 1 120 ? -15.444 -0.667 10.273 1.00 90.44 120 GLU A CA 1
ATOM 965 C C . GLU A 1 120 ? -13.941 -0.591 10.549 1.00 90.44 120 GLU A C 1
ATOM 967 O O . GLU A 1 120 ? -13.240 0.183 9.897 1.00 90.44 120 GLU A O 1
ATOM 972 N N . LEU A 1 121 ? -13.430 -1.406 11.478 1.00 92.94 121 LEU A N 1
ATOM 973 C CA . LEU A 1 121 ? -11.993 -1.498 11.712 1.00 92.94 121 LEU A CA 1
ATOM 974 C C . LEU A 1 121 ? -11.266 -2.040 10.473 1.00 92.94 121 LEU A C 1
ATOM 976 O O . LEU A 1 121 ? -10.227 -1.497 10.106 1.00 92.94 121 LEU A O 1
ATOM 980 N N . ASP A 1 122 ? -11.807 -3.066 9.810 1.00 93.81 122 ASP A N 1
ATOM 981 C CA . ASP A 1 122 ? -11.241 -3.603 8.565 1.00 93.81 122 ASP A CA 1
ATOM 982 C C . ASP A 1 122 ? -11.098 -2.512 7.493 1.00 93.81 122 ASP A C 1
ATOM 984 O O . ASP A 1 122 ? -10.041 -2.392 6.868 1.00 93.81 122 ASP A O 1
ATOM 988 N N . GLU A 1 123 ? -12.122 -1.669 7.330 1.00 91.94 123 GLU A N 1
ATOM 989 C CA . GLU A 1 123 ? -12.087 -0.524 6.413 1.00 91.94 123 GLU A CA 1
ATOM 990 C C . GLU A 1 123 ? -11.026 0.507 6.798 1.00 91.94 123 GLU A C 1
ATOM 992 O O . GLU A 1 123 ? -10.247 0.932 5.942 1.00 91.94 123 GLU A O 1
ATOM 997 N N . ILE A 1 124 ? -10.958 0.897 8.075 1.00 92.06 124 ILE A N 1
ATOM 998 C CA . ILE A 1 124 ? -9.970 1.870 8.566 1.00 92.06 124 ILE A CA 1
ATOM 999 C C . ILE A 1 124 ? -8.549 1.348 8.338 1.00 92.06 124 ILE A C 1
ATOM 1001 O O . ILE A 1 124 ? -7.689 2.073 7.830 1.00 92.06 124 ILE A O 1
ATOM 1005 N N . LEU A 1 125 ? -8.289 0.083 8.669 1.00 94.94 125 LEU A N 1
ATOM 1006 C CA . LEU A 1 125 ? -6.971 -0.531 8.518 1.00 94.94 125 LEU A CA 1
ATOM 1007 C C . LEU A 1 125 ? -6.571 -0.682 7.046 1.00 94.94 125 LEU A C 1
ATOM 1009 O O . LEU A 1 125 ? -5.416 -0.428 6.696 1.00 94.94 125 LEU A O 1
ATOM 1013 N N . LEU A 1 126 ? -7.515 -1.024 6.167 1.00 94.44 126 LEU A N 1
ATOM 1014 C CA . LEU A 1 126 ? -7.271 -1.062 4.728 1.00 94.44 126 LEU A CA 1
ATOM 1015 C C . LEU A 1 126 ? -6.975 0.336 4.166 1.00 94.44 126 LEU A C 1
ATOM 1017 O O . LEU A 1 126 ? -6.000 0.499 3.430 1.00 94.44 126 LEU A O 1
ATOM 1021 N N . CYS A 1 127 ? -7.760 1.351 4.537 1.00 92.12 127 CYS A N 1
ATOM 1022 C CA . CYS A 1 127 ? -7.488 2.742 4.164 1.00 92.12 127 CYS A CA 1
ATOM 1023 C C . CYS A 1 127 ? -6.075 3.160 4.592 1.00 92.12 127 CYS A C 1
ATOM 1025 O O . CYS A 1 127 ? -5.307 3.707 3.803 1.00 92.12 127 CYS A O 1
ATOM 1027 N N . SER A 1 128 ? -5.719 2.848 5.837 1.00 92.94 128 SER A N 1
ATOM 1028 C CA . SER A 1 128 ? -4.417 3.159 6.428 1.00 92.94 128 SER A CA 1
ATOM 1029 C C . SER A 1 128 ? -3.256 2.524 5.674 1.00 92.94 128 SER A C 1
ATOM 1031 O O . SER A 1 128 ? -2.216 3.155 5.473 1.00 92.94 128 SER A O 1
ATOM 1033 N N . PHE A 1 129 ? -3.434 1.269 5.256 1.00 95.56 129 PHE A N 1
ATOM 1034 C CA . PHE A 1 129 ? -2.482 0.564 4.410 1.00 95.56 129 PHE A CA 1
ATOM 1035 C C . PHE A 1 129 ? -2.292 1.294 3.078 1.00 95.56 129 PHE A C 1
ATOM 1037 O O . PHE A 1 129 ? -1.156 1.589 2.712 1.00 95.56 129 PHE A O 1
ATOM 1044 N N . VAL A 1 130 ? -3.381 1.658 2.397 1.00 93.38 130 VAL A N 1
ATOM 1045 C CA . VAL A 1 130 ? -3.310 2.367 1.110 1.00 93.38 130 VAL A CA 1
ATOM 1046 C C . VAL A 1 130 ? -2.615 3.726 1.250 1.00 93.38 130 VAL A C 1
ATOM 1048 O O . VAL A 1 130 ? -1.720 4.011 0.458 1.00 93.38 130 VAL A O 1
ATOM 1051 N N . ILE A 1 131 ? -2.945 4.527 2.275 1.00 91.94 131 ILE A N 1
ATOM 1052 C CA . ILE A 1 131 ? -2.263 5.809 2.565 1.00 91.94 131 ILE A CA 1
ATOM 1053 C C . ILE A 1 131 ? -0.759 5.585 2.748 1.00 91.94 131 ILE A C 1
ATOM 1055 O O . ILE A 1 131 ? 0.076 6.302 2.192 1.00 91.94 131 ILE A O 1
ATOM 1059 N N . SER A 1 132 ? -0.411 4.568 3.532 1.00 94.06 132 SER A N 1
ATOM 1060 C CA . SER A 1 132 ? 0.973 4.257 3.870 1.00 94.06 132 SER A CA 1
ATOM 1061 C C . SER A 1 132 ? 1.770 3.837 2.631 1.00 94.06 132 SER A C 1
ATOM 1063 O O . SER A 1 132 ? 2.872 4.328 2.420 1.00 94.06 132 SER A O 1
ATOM 1065 N N . VAL A 1 133 ? 1.228 2.985 1.761 1.00 93.62 133 VAL A N 1
ATOM 1066 C CA . VAL A 1 133 ? 1.955 2.562 0.552 1.00 93.62 133 VAL A CA 1
ATOM 1067 C C . VAL A 1 133 ? 2.005 3.665 -0.508 1.00 93.62 133 VAL A C 1
ATOM 1069 O O . VAL A 1 133 ? 3.056 3.878 -1.111 1.00 93.62 133 VAL A O 1
ATOM 1072 N N . ALA A 1 134 ? 0.920 4.424 -0.691 1.00 89.56 134 ALA A N 1
ATOM 1073 C CA . ALA A 1 134 ? 0.908 5.568 -1.604 1.00 89.56 134 ALA A CA 1
ATOM 1074 C C . ALA A 1 134 ? 2.008 6.577 -1.251 1.00 89.56 134 ALA A C 1
ATOM 1076 O O . ALA A 1 134 ? 2.753 7.032 -2.119 1.00 89.56 134 ALA A O 1
ATOM 1077 N N . THR A 1 135 ? 2.168 6.855 0.041 1.00 88.94 135 THR A N 1
ATOM 1078 C CA . THR A 1 135 ? 3.210 7.760 0.530 1.00 88.94 135 THR A CA 1
ATOM 1079 C C . THR A 1 135 ? 4.611 7.171 0.413 1.00 88.94 135 THR A C 1
ATOM 1081 O O . THR A 1 135 ? 5.526 7.922 0.098 1.00 88.94 135 THR A O 1
ATOM 1084 N N . VAL A 1 136 ? 4.792 5.848 0.552 1.00 89.81 136 VAL A N 1
ATOM 1085 C CA . VAL A 1 136 ? 6.070 5.175 0.235 1.00 89.81 136 VAL A CA 1
ATOM 1086 C C . VAL A 1 136 ? 6.463 5.402 -1.223 1.00 89.81 136 VAL A C 1
ATOM 1088 O O . VAL A 1 136 ? 7.591 5.811 -1.498 1.00 89.81 136 VAL A O 1
ATOM 1091 N N . PHE A 1 137 ? 5.542 5.186 -2.161 1.00 87.06 137 PHE A N 1
ATOM 1092 C CA . PHE A 1 137 ? 5.816 5.407 -3.583 1.00 87.06 137 PHE A CA 1
ATOM 1093 C C . PHE A 1 137 ? 6.060 6.885 -3.911 1.00 87.06 137 PHE A C 1
ATOM 1095 O O . PHE A 1 137 ? 6.832 7.189 -4.821 1.00 87.06 137 PHE A O 1
ATOM 1102 N N . ALA A 1 138 ? 5.450 7.806 -3.162 1.00 81.62 138 ALA A N 1
ATOM 1103 C CA . ALA A 1 138 ? 5.591 9.248 -3.358 1.00 81.62 138 ALA A CA 1
ATOM 1104 C C . ALA A 1 138 ? 6.856 9.863 -2.737 1.00 81.62 138 ALA A C 1
ATOM 1106 O O . ALA A 1 138 ? 7.133 11.038 -2.967 1.00 81.62 138 ALA A O 1
ATOM 1107 N N . ILE A 1 139 ? 7.662 9.091 -1.996 1.00 80.81 139 ILE A N 1
ATOM 1108 C CA . ILE A 1 139 ? 8.970 9.549 -1.480 1.00 80.81 139 ILE A CA 1
ATOM 1109 C C . ILE A 1 139 ? 9.904 9.997 -2.607 1.00 80.81 139 ILE A C 1
ATOM 1111 O O . ILE A 1 139 ? 10.801 10.825 -2.393 1.00 80.81 139 ILE A O 1
ATOM 1115 N N . PHE A 1 140 ? 9.730 9.404 -3.784 1.00 74.75 140 PHE A N 1
ATOM 1116 C CA . PHE A 1 140 ? 10.572 9.631 -4.940 1.00 74.75 140 PHE A CA 1
ATOM 1117 C C . PHE A 1 140 ? 9.827 10.444 -5.997 1.00 74.75 140 PHE A C 1
ATOM 1119 O O . PHE A 1 140 ? 8.625 10.233 -6.186 1.00 74.75 140 PHE A O 1
ATOM 1126 N N . PRO A 1 141 ? 10.527 11.359 -6.697 1.00 72.25 141 PRO A N 1
ATOM 1127 C CA . PRO A 1 141 ? 9.923 12.160 -7.751 1.00 72.25 141 PRO A CA 1
ATOM 1128 C C . PRO A 1 141 ? 9.188 11.294 -8.775 1.00 72.25 141 PRO A C 1
ATOM 1130 O O . PRO A 1 141 ? 9.640 10.202 -9.134 1.00 72.25 141 PRO A O 1
ATOM 1133 N N . ALA A 1 142 ? 8.052 11.794 -9.256 1.00 74.31 142 ALA A N 1
ATOM 1134 C CA . ALA A 1 142 ? 7.329 11.155 -10.342 1.00 74.31 142 ALA A CA 1
ATOM 1135 C C . ALA A 1 142 ? 8.242 11.038 -11.568 1.00 74.31 142 ALA A C 1
ATOM 1137 O O . ALA A 1 142 ? 8.869 12.008 -11.993 1.00 74.31 142 ALA A O 1
ATOM 1138 N N . VAL A 1 143 ? 8.318 9.843 -12.148 1.00 75.62 143 VAL A N 1
ATOM 1139 C CA . VAL A 1 143 ? 9.058 9.647 -13.395 1.00 75.62 143 VAL A CA 1
ATOM 1140 C C . VAL A 1 143 ? 8.212 10.164 -14.555 1.00 75.62 143 VAL A C 1
ATOM 1142 O O . VAL A 1 143 ? 7.043 9.794 -14.694 1.00 75.62 143 VAL A O 1
ATOM 1145 N N . VAL A 1 144 ? 8.802 11.000 -15.407 1.00 77.50 144 VAL A N 1
ATOM 1146 C CA . VAL A 1 144 ? 8.190 11.410 -16.674 1.00 77.50 144 VAL A CA 1
ATOM 1147 C C . VAL A 1 144 ? 8.520 10.363 -17.732 1.00 77.50 144 VAL A C 1
ATOM 1149 O O . VAL A 1 144 ? 9.682 10.012 -17.923 1.00 77.50 144 VAL A O 1
ATOM 1152 N N . PHE A 1 145 ? 7.498 9.867 -18.425 1.00 79.50 145 PHE A N 1
ATOM 1153 C CA . PHE A 1 145 ? 7.654 8.880 -19.488 1.00 79.50 145 PHE A CA 1
ATOM 1154 C C . PHE A 1 145 ? 6.688 9.135 -20.650 1.00 79.50 145 PHE A C 1
ATOM 1156 O O . PHE A 1 145 ? 5.674 9.834 -20.523 1.00 79.50 145 PHE A O 1
ATOM 1163 N N . ASP A 1 146 ? 7.022 8.516 -21.775 1.00 80.06 146 ASP A N 1
ATOM 1164 C CA . ASP A 1 146 ? 6.221 8.378 -22.986 1.00 80.06 146 ASP A CA 1
ATOM 1165 C C . ASP A 1 146 ? 6.100 6.890 -23.375 1.00 80.06 146 ASP A C 1
ATOM 1167 O O . ASP A 1 146 ? 6.563 5.994 -22.663 1.00 80.06 146 ASP A O 1
ATOM 1171 N N . GLN A 1 147 ? 5.475 6.609 -24.519 1.00 75.56 147 GLN A N 1
ATOM 1172 C CA . GLN A 1 147 ? 5.259 5.239 -24.993 1.00 75.56 147 GLN A CA 1
ATOM 1173 C C . GLN A 1 147 ? 6.560 4.474 -25.304 1.00 75.56 147 GLN A C 1
ATOM 1175 O O . GLN A 1 147 ? 6.551 3.243 -25.290 1.00 75.56 147 GLN A O 1
ATOM 1180 N N . HIS A 1 148 ? 7.677 5.162 -25.561 1.00 76.62 148 HIS A N 1
ATOM 1181 C CA . HIS A 1 148 ? 8.958 4.543 -25.918 1.00 76.62 148 HIS A CA 1
ATOM 1182 C C . HIS A 1 148 ? 9.861 4.316 -24.703 1.00 76.62 148 HIS A C 1
ATOM 1184 O O . HIS A 1 148 ? 10.606 3.334 -24.643 1.00 76.62 148 HIS A O 1
ATOM 1190 N N . THR A 1 149 ? 9.802 5.223 -23.733 1.00 84.06 149 THR A N 1
ATOM 1191 C CA . THR A 1 149 ? 10.637 5.216 -22.526 1.00 84.06 149 THR A CA 1
ATOM 1192 C C . THR A 1 149 ? 10.051 4.350 -21.417 1.00 84.06 149 THR A C 1
ATOM 1194 O O . THR A 1 149 ? 10.820 3.754 -20.664 1.00 84.06 149 THR A O 1
ATOM 1197 N N . LEU A 1 150 ? 8.722 4.182 -21.366 1.00 85.50 150 LEU A N 1
ATOM 1198 C CA . LEU A 1 150 ? 8.024 3.398 -20.339 1.00 85.50 150 LEU A CA 1
ATOM 1199 C C . LEU A 1 150 ? 8.591 1.978 -20.164 1.00 85.50 150 LEU A C 1
ATOM 1201 O O . LEU A 1 150 ? 8.878 1.555 -19.048 1.00 85.50 150 LEU A O 1
ATOM 1205 N N . PHE A 1 151 ? 8.823 1.252 -21.260 1.00 86.88 151 PHE A N 1
ATOM 1206 C CA . PHE A 1 151 ? 9.339 -0.128 -21.228 1.00 86.88 151 PHE A CA 1
ATOM 1207 C C . PHE A 1 151 ? 10.797 -0.238 -20.758 1.00 86.88 151 PHE A C 1
ATOM 1209 O O . PHE A 1 151 ? 11.270 -1.334 -20.454 1.00 86.88 151 PHE A O 1
ATOM 1216 N N . ARG A 1 152 ? 11.520 0.887 -20.729 1.00 85.50 152 ARG A N 1
ATOM 1217 C CA . ARG A 1 152 ? 12.949 0.971 -20.403 1.00 85.50 152 ARG A CA 1
ATOM 1218 C C . ARG A 1 152 ? 13.204 1.581 -19.031 1.00 85.50 152 ARG A C 1
ATOM 1220 O O . ARG A 1 152 ? 14.360 1.794 -18.682 1.00 85.50 152 ARG A O 1
ATOM 1227 N N . LEU A 1 153 ? 12.165 1.867 -18.252 1.00 84.50 153 LEU A N 1
ATOM 1228 C CA . LEU A 1 153 ? 12.342 2.292 -16.868 1.00 84.50 153 LEU A CA 1
ATOM 1229 C C . LEU A 1 153 ? 12.848 1.116 -16.022 1.00 84.50 153 LEU A C 1
ATOM 1231 O O . LEU A 1 153 ? 12.420 -0.025 -16.215 1.00 84.50 153 LEU A O 1
ATOM 1235 N N . ALA A 1 154 ? 13.761 1.396 -15.091 1.00 82.31 154 ALA A N 1
ATOM 1236 C CA . ALA A 1 154 ? 14.206 0.433 -14.078 1.00 82.31 154 ALA A CA 1
ATOM 1237 C C . ALA A 1 154 ? 13.067 0.016 -13.144 1.00 82.31 154 ALA A C 1
ATOM 1239 O O . ALA A 1 154 ? 12.949 -1.156 -12.803 1.00 82.31 154 ALA A O 1
ATOM 1240 N N . TYR A 1 155 ? 12.192 0.967 -12.819 1.00 84.88 155 TYR A N 1
ATOM 1241 C CA . TYR A 1 155 ? 11.069 0.784 -11.912 1.00 84.88 155 TYR A CA 1
ATOM 1242 C C . TYR A 1 155 ? 9.761 1.135 -12.625 1.00 84.88 155 TYR A C 1
ATOM 1244 O O . TYR A 1 155 ? 9.755 2.039 -13.470 1.00 84.88 155 TYR A O 1
ATOM 1252 N N . PRO A 1 156 ? 8.646 0.459 -12.305 1.00 87.00 156 PRO A N 1
ATOM 1253 C CA . PRO A 1 156 ? 7.355 0.859 -12.833 1.00 87.00 156 PRO A CA 1
ATOM 1254 C C . PRO A 1 156 ? 7.012 2.269 -12.326 1.00 87.00 156 PRO A C 1
ATOM 1256 O O . PRO A 1 156 ? 7.277 2.574 -11.157 1.00 87.00 156 PRO A O 1
ATOM 1259 N N . PRO A 1 157 ? 6.386 3.120 -13.157 1.00 85.94 157 PRO A N 1
ATOM 1260 C CA . PRO A 1 157 ? 5.819 4.379 -12.699 1.00 85.94 157 PRO A CA 1
ATOM 1261 C C . PRO A 1 157 ? 4.917 4.190 -11.483 1.00 85.94 157 PRO A C 1
ATOM 1263 O O . PRO A 1 157 ? 4.203 3.190 -11.363 1.00 85.94 157 PRO A O 1
ATOM 1266 N N . GLN A 1 158 ? 4.913 5.176 -10.594 1.00 84.38 158 GLN A N 1
ATOM 1267 C CA . GLN A 1 158 ? 4.217 5.082 -9.319 1.00 84.38 158 GLN A CA 1
ATOM 1268 C C . GLN A 1 158 ? 2.718 4.808 -9.486 1.00 84.38 158 GLN A C 1
ATOM 1270 O O . GLN A 1 158 ? 2.149 4.001 -8.751 1.00 84.38 158 GLN A O 1
ATOM 1275 N N . ALA A 1 159 ? 2.089 5.403 -10.500 1.00 82.00 159 ALA A N 1
ATOM 1276 C CA . ALA A 1 159 ? 0.680 5.160 -10.773 1.00 82.00 159 ALA A CA 1
ATOM 1277 C C . ALA A 1 159 ? 0.392 3.720 -11.268 1.00 82.00 159 ALA A C 1
ATOM 1279 O O . ALA A 1 159 ? -0.662 3.180 -10.943 1.00 82.00 159 ALA A O 1
ATOM 1280 N N . ILE A 1 160 ? 1.339 3.048 -11.946 1.00 85.69 160 ILE A N 1
ATOM 1281 C CA . ILE A 1 160 ? 1.229 1.607 -12.266 1.00 85.69 160 ILE A CA 1
ATOM 1282 C C . ILE A 1 160 ? 1.340 0.775 -10.995 1.00 85.69 160 ILE A C 1
ATOM 1284 O O . ILE A 1 160 ? 0.551 -0.147 -10.794 1.00 85.69 160 ILE A O 1
ATOM 1288 N N . ARG A 1 161 ? 2.295 1.101 -10.117 1.00 89.75 161 ARG A N 1
ATOM 1289 C CA . ARG A 1 161 ? 2.447 0.390 -8.841 1.00 89.75 161 ARG A CA 1
ATOM 1290 C C . ARG A 1 161 ? 1.191 0.524 -7.982 1.00 89.75 161 ARG A C 1
ATOM 1292 O O . ARG A 1 161 ? 0.739 -0.474 -7.433 1.00 89.75 161 ARG A O 1
ATOM 1299 N N . MET A 1 162 ? 0.573 1.708 -7.929 1.00 87.94 162 MET A N 1
ATOM 1300 C CA . MET A 1 162 ? -0.696 1.918 -7.220 1.00 87.94 162 MET A CA 1
ATOM 1301 C C . MET A 1 162 ? -1.872 1.152 -7.836 1.00 87.94 162 MET A C 1
ATOM 1303 O O . MET A 1 162 ? -2.654 0.570 -7.088 1.00 87.94 162 MET A O 1
ATOM 1307 N N . ASP A 1 163 ? -1.998 1.113 -9.164 1.00 87.06 163 ASP A N 1
ATOM 1308 C CA . ASP A 1 163 ? -3.029 0.310 -9.838 1.00 87.06 163 ASP A CA 1
ATOM 1309 C C . ASP A 1 163 ? -2.897 -1.180 -9.475 1.00 87.06 163 ASP A C 1
ATOM 1311 O O . ASP A 1 163 ? -3.848 -1.825 -9.027 1.00 87.06 163 ASP A O 1
ATOM 1315 N N . ARG A 1 164 ? -1.674 -1.718 -9.538 1.00 90.75 164 ARG A N 1
ATOM 1316 C CA . ARG A 1 164 ? -1.410 -3.110 -9.148 1.00 90.75 164 ARG A CA 1
ATOM 1317 C C . ARG A 1 164 ? -1.597 -3.352 -7.658 1.00 90.75 164 ARG A C 1
ATOM 1319 O O . ARG A 1 164 ? -2.131 -4.396 -7.283 1.00 90.75 164 ARG A O 1
ATOM 1326 N N . LEU A 1 165 ? -1.235 -2.388 -6.813 1.00 92.12 165 LEU A N 1
ATOM 1327 C CA . LEU A 1 165 ? -1.505 -2.435 -5.379 1.00 92.12 165 LEU A CA 1
ATOM 1328 C C . LEU A 1 165 ? -3.001 -2.609 -5.107 1.00 92.12 165 LEU A C 1
ATOM 1330 O O . LEU A 1 165 ? -3.370 -3.459 -4.297 1.00 92.12 165 LEU A O 1
ATOM 1334 N N . MET A 1 166 ? -3.862 -1.856 -5.801 1.00 89.81 166 MET A N 1
ATOM 1335 C CA . MET A 1 166 ? -5.315 -1.998 -5.663 1.00 89.81 166 MET A CA 1
ATOM 1336 C C . MET A 1 166 ? -5.790 -3.397 -6.023 1.00 89.81 166 MET A C 1
ATOM 1338 O O . MET A 1 166 ? -6.560 -3.989 -5.269 1.00 89.81 166 MET A O 1
ATOM 1342 N N . LEU A 1 167 ? -5.344 -3.927 -7.165 1.00 90.44 167 LEU A N 1
ATOM 1343 C CA . LEU A 1 167 ? -5.734 -5.263 -7.616 1.00 90.44 167 LEU A CA 1
ATOM 1344 C C . LEU A 1 167 ? -5.306 -6.334 -6.604 1.00 90.44 167 LEU A C 1
ATOM 1346 O O . LEU A 1 167 ? -6.093 -7.224 -6.271 1.00 90.44 167 LEU A O 1
ATOM 1350 N N . ASN A 1 168 ? -4.092 -6.216 -6.064 1.00 94.19 168 ASN A N 1
ATOM 1351 C CA . ASN A 1 168 ? -3.569 -7.126 -5.046 1.00 94.19 168 ASN A CA 1
ATOM 1352 C C . ASN A 1 168 ? -4.338 -7.006 -3.721 1.00 94.19 168 ASN A C 1
ATOM 1354 O O . ASN A 1 168 ? -4.714 -8.023 -3.137 1.00 94.19 168 ASN A O 1
ATOM 1358 N N . ALA A 1 169 ? -4.635 -5.785 -3.272 1.00 94.06 169 ALA A N 1
ATOM 1359 C CA . ALA A 1 169 ? -5.423 -5.544 -2.066 1.00 94.06 169 ALA A CA 1
ATOM 1360 C C . ALA A 1 169 ? -6.855 -6.078 -2.208 1.00 94.06 169 ALA A C 1
ATOM 1362 O O . ALA A 1 169 ? -7.348 -6.756 -1.310 1.00 94.06 169 ALA A O 1
ATOM 1363 N N . MET A 1 170 ? -7.504 -5.850 -3.352 1.00 92.88 170 MET A N 1
ATOM 1364 C CA . MET A 1 170 ? -8.833 -6.381 -3.662 1.00 92.88 170 MET A CA 1
ATOM 1365 C C . MET A 1 170 ? -8.840 -7.909 -3.714 1.00 92.88 170 MET A C 1
ATOM 1367 O O . MET A 1 170 ? -9.727 -8.534 -3.138 1.00 92.88 170 MET A O 1
ATOM 1371 N N . THR A 1 171 ? -7.829 -8.518 -4.335 1.00 93.56 171 THR A N 1
ATOM 1372 C CA . THR A 1 171 ? -7.668 -9.979 -4.351 1.00 93.56 171 THR A CA 1
ATOM 1373 C C . THR A 1 171 ? -7.534 -10.527 -2.933 1.00 93.56 171 THR A C 1
ATOM 1375 O O . THR A 1 171 ? -8.248 -11.461 -2.565 1.00 93.56 171 THR A O 1
ATOM 1378 N N . TRP A 1 172 ? -6.687 -9.906 -2.106 1.00 96.00 172 TRP A N 1
ATOM 1379 C CA . TRP A 1 172 ? -6.536 -10.284 -0.703 1.00 96.00 172 TRP A CA 1
ATOM 1380 C C . TRP A 1 172 ? -7.855 -10.140 0.070 1.00 96.00 172 TRP A C 1
ATOM 1382 O O . TRP A 1 172 ? -8.231 -11.059 0.801 1.00 96.00 172 TRP A O 1
ATOM 1392 N N . CYS A 1 173 ? -8.588 -9.037 -0.120 1.00 94.81 173 CYS A N 1
ATOM 1393 C CA . CYS A 1 173 ? -9.881 -8.809 0.527 1.00 94.81 173 CYS A CA 1
ATOM 1394 C C . CYS A 1 173 ? -10.894 -9.880 0.118 1.00 94.81 173 CYS A C 1
ATOM 1396 O O . CYS A 1 173 ? -11.492 -10.511 0.981 1.00 94.81 173 CYS A O 1
ATOM 1398 N N . ASN A 1 174 ? -11.032 -10.168 -1.175 1.00 93.31 174 ASN A N 1
ATOM 1399 C CA . ASN A 1 174 ? -11.960 -11.188 -1.668 1.00 93.31 174 ASN A CA 1
ATOM 1400 C C . ASN A 1 174 ? -11.663 -12.588 -1.107 1.00 93.31 174 ASN A C 1
ATOM 1402 O O . ASN A 1 174 ? -12.585 -13.376 -0.921 1.00 93.31 174 ASN A O 1
ATOM 1406 N N . GLN A 1 175 ? -10.396 -12.891 -0.815 1.00 94.06 175 GLN A N 1
ATOM 1407 C CA . GLN A 1 175 ? -9.983 -14.174 -0.240 1.00 94.06 175 GLN A CA 1
ATOM 1408 C C . GLN A 1 175 ? -10.152 -14.236 1.286 1.00 94.06 175 GLN A C 1
ATOM 1410 O O . GLN A 1 175 ? -10.557 -15.269 1.812 1.00 94.06 175 GLN A O 1
ATOM 1415 N N . ASN A 1 176 ? -9.836 -13.154 2.006 1.00 94.06 176 ASN A N 1
ATOM 1416 C CA . ASN A 1 176 ? -9.670 -13.183 3.469 1.00 94.06 176 ASN A CA 1
ATOM 1417 C C . ASN A 1 176 ? -10.754 -12.412 4.240 1.00 94.06 176 ASN A C 1
ATOM 1419 O O . ASN A 1 176 ? -11.000 -12.691 5.418 1.00 94.06 176 ASN A O 1
ATOM 1423 N N . ARG A 1 177 ? -11.381 -11.420 3.599 1.00 92.38 177 ARG A N 1
ATOM 1424 C CA . ARG A 1 177 ? -12.424 -10.531 4.140 1.00 92.38 177 ARG A CA 1
ATOM 1425 C C . ARG A 1 177 ? -13.417 -10.125 3.033 1.00 92.38 177 ARG A C 1
ATOM 1427 O O . ARG A 1 177 ? -13.437 -8.958 2.644 1.00 92.38 177 ARG A O 1
ATOM 1434 N N . PRO A 1 178 ? -14.256 -11.040 2.507 1.00 90.06 178 PRO A N 1
ATOM 1435 C CA . PRO A 1 178 ? -15.074 -10.767 1.317 1.00 90.06 178 PRO A CA 1
ATOM 1436 C C . PRO A 1 178 ? -15.976 -9.526 1.420 1.00 90.06 178 PRO A C 1
ATOM 1438 O O . PRO A 1 178 ? -16.171 -8.825 0.431 1.00 90.06 178 PRO A O 1
ATOM 1441 N N . ALA A 1 179 ? -16.472 -9.205 2.622 1.00 86.25 179 ALA A N 1
ATOM 1442 C CA . ALA A 1 179 ? -17.243 -7.985 2.873 1.00 86.25 179 ALA A CA 1
ATOM 1443 C C . ALA A 1 179 ? -16.465 -6.706 2.499 1.00 86.25 179 ALA A C 1
ATOM 1445 O O . ALA A 1 179 ? -17.024 -5.794 1.892 1.00 86.25 179 ALA A O 1
ATOM 1446 N N . LEU A 1 180 ? -15.158 -6.683 2.778 1.00 86.00 180 LEU A N 1
ATOM 1447 C CA . LEU A 1 180 ? -14.257 -5.564 2.502 1.00 86.00 180 LEU A CA 1
ATOM 1448 C C . LEU A 1 180 ? -13.966 -5.400 1.003 1.00 86.00 180 LEU A C 1
ATOM 1450 O O . LEU A 1 180 ? -13.743 -4.288 0.531 1.00 86.00 180 LEU A O 1
ATOM 1454 N N . GLY A 1 181 ? -14.028 -6.489 0.231 1.00 76.94 181 GLY A N 1
ATOM 1455 C CA . GLY A 1 181 ? -13.843 -6.452 -1.223 1.00 76.94 181 GLY A CA 1
ATOM 1456 C C . GLY A 1 181 ? -14.845 -5.530 -1.923 1.00 76.94 181 GLY A C 1
ATOM 1457 O O . GLY A 1 181 ? -14.491 -4.838 -2.873 1.00 76.94 181 GLY A O 1
ATOM 1458 N N . SER A 1 182 ? -16.072 -5.442 -1.396 1.00 77.88 182 SER A N 1
ATOM 1459 C CA . SER A 1 182 ? -17.128 -4.565 -1.924 1.00 77.88 182 SER A CA 1
ATOM 1460 C C . SER A 1 182 ? -16.901 -3.065 -1.665 1.00 77.88 182 SER A C 1
ATOM 1462 O O . SER A 1 182 ? -17.522 -2.220 -2.320 1.00 77.88 182 SER A O 1
ATOM 1464 N N . VAL A 1 183 ? -16.004 -2.732 -0.729 1.00 74.06 183 VAL A N 1
ATOM 1465 C CA . VAL A 1 183 ? -15.672 -1.355 -0.327 1.00 74.06 183 VAL A CA 1
ATOM 1466 C C . VAL A 1 183 ? -14.654 -0.726 -1.279 1.00 74.06 183 VAL A C 1
ATOM 1468 O O . VAL A 1 183 ? -14.692 0.484 -1.512 1.00 74.06 183 VAL A O 1
ATOM 1471 N N . ILE A 1 184 ? -13.764 -1.533 -1.868 1.00 77.12 184 ILE A N 1
ATOM 1472 C CA . ILE A 1 184 ? -12.728 -1.051 -2.786 1.00 77.12 184 ILE A CA 1
ATOM 1473 C C . ILE A 1 184 ? -13.376 -0.673 -4.119 1.00 77.12 184 ILE A C 1
ATOM 1475 O O . ILE A 1 184 ? -13.574 -1.501 -5.006 1.00 77.12 184 ILE A O 1
ATOM 1479 N N . LYS A 1 185 ? -13.683 0.616 -4.262 1.00 79.25 185 LYS A N 1
ATOM 1480 C CA . LYS A 1 185 ? -14.179 1.221 -5.501 1.00 79.25 185 LYS A CA 1
ATOM 1481 C C . LYS A 1 185 ? -13.208 2.288 -6.011 1.00 79.25 185 LYS A C 1
ATOM 1483 O O . LYS A 1 185 ? -12.479 2.877 -5.204 1.00 79.25 185 LYS A O 1
ATOM 1488 N N . PRO A 1 186 ? -13.185 2.586 -7.323 1.00 73.31 186 PRO A N 1
ATOM 1489 C CA . PRO A 1 186 ? -12.287 3.597 -7.880 1.00 73.31 186 PRO A CA 1
ATOM 1490 C C . PRO A 1 186 ? -12.388 4.963 -7.185 1.00 73.31 186 PRO A C 1
ATOM 1492 O O . PRO A 1 186 ? -11.366 5.592 -6.918 1.00 73.31 186 PRO A O 1
ATOM 1495 N N . GLU A 1 187 ? -13.594 5.424 -6.853 1.00 74.38 187 GLU A N 1
ATOM 1496 C CA . GLU A 1 187 ? -13.821 6.693 -6.153 1.00 74.38 187 GLU A CA 1
ATOM 1497 C C . GLU A 1 187 ? -13.301 6.684 -4.710 1.00 74.38 187 GLU A C 1
ATOM 1499 O O . GLU A 1 187 ? -12.697 7.662 -4.264 1.00 74.38 187 GLU A O 1
ATOM 1504 N N . TRP A 1 188 ? -13.468 5.562 -4.006 1.00 79.75 188 TRP A N 1
ATOM 1505 C CA . TRP A 1 188 ? -12.952 5.365 -2.652 1.00 79.75 188 TRP A CA 1
ATOM 1506 C C . TRP A 1 188 ? -11.425 5.444 -2.651 1.00 79.75 188 TRP A C 1
ATOM 1508 O O . TRP A 1 188 ? -10.831 6.163 -1.846 1.00 79.75 188 TRP A O 1
ATOM 1518 N N . PHE A 1 189 ? -10.793 4.790 -3.623 1.00 77.81 189 PHE A N 1
ATOM 1519 C CA . PHE A 1 189 ? -9.345 4.786 -3.751 1.00 77.81 189 PHE A CA 1
ATOM 1520 C C . PHE A 1 189 ? -8.780 6.151 -4.139 1.00 77.81 189 PHE A C 1
ATOM 1522 O O . PHE A 1 189 ? -7.815 6.605 -3.529 1.00 77.81 189 PHE A O 1
ATOM 1529 N N . ARG A 1 190 ? -9.406 6.849 -5.099 1.00 76.94 190 ARG A N 1
ATOM 1530 C CA . ARG A 1 190 ? -9.004 8.220 -5.458 1.00 76.94 190 ARG A CA 1
ATOM 1531 C C . ARG A 1 190 ? -9.062 9.143 -4.251 1.00 76.94 190 ARG A C 1
ATOM 1533 O O . ARG A 1 190 ? -8.116 9.890 -4.032 1.00 76.94 190 ARG A O 1
ATOM 1540 N N . ARG A 1 191 ? -10.132 9.074 -3.450 1.00 78.06 191 ARG A N 1
ATOM 1541 C CA . ARG A 1 191 ? -10.263 9.885 -2.231 1.00 78.06 191 ARG A CA 1
ATOM 1542 C C . ARG A 1 191 ? -9.092 9.655 -1.274 1.00 78.06 191 ARG A C 1
ATOM 1544 O O . ARG A 1 191 ? -8.535 10.617 -0.757 1.00 78.06 191 ARG A O 1
ATOM 1551 N N . ILE A 1 192 ? -8.708 8.397 -1.070 1.00 80.44 192 ILE A N 1
ATOM 1552 C CA . ILE A 1 192 ? -7.587 8.040 -0.193 1.00 80.44 192 ILE A CA 1
ATOM 1553 C C . ILE A 1 192 ? -6.259 8.527 -0.768 1.00 80.44 192 ILE A C 1
ATOM 1555 O O . ILE A 1 192 ? -5.462 9.117 -0.042 1.00 80.44 192 ILE A O 1
ATOM 1559 N N . LEU A 1 193 ? -6.045 8.340 -2.071 1.00 78.50 193 LEU A N 1
ATOM 1560 C CA . LEU A 1 193 ? -4.859 8.841 -2.754 1.00 78.50 193 LEU A CA 1
ATOM 1561 C C . LEU A 1 193 ? -4.718 10.356 -2.601 1.00 78.50 193 LEU A C 1
ATOM 1563 O O . LEU A 1 193 ? -3.669 10.814 -2.159 1.00 78.50 193 LEU A O 1
ATOM 1567 N N . PHE A 1 194 ? -5.774 11.120 -2.889 1.00 77.69 194 PHE A N 1
ATOM 1568 C CA . PHE A 1 194 ? -5.760 12.576 -2.735 1.00 77.69 194 PHE A CA 1
ATOM 1569 C C . PHE A 1 194 ? -5.457 13.001 -1.298 1.00 77.69 194 PHE A C 1
ATOM 1571 O O . PHE A 1 194 ? -4.659 13.910 -1.100 1.00 77.69 194 PHE A O 1
ATOM 1578 N N . ALA A 1 195 ? -6.023 12.322 -0.298 1.00 75.38 195 ALA A N 1
ATOM 1579 C CA . ALA A 1 195 ? -5.710 12.596 1.103 1.00 75.38 195 ALA A CA 1
ATOM 1580 C C . ALA A 1 195 ? -4.242 12.296 1.456 1.00 75.38 195 ALA A C 1
ATOM 1582 O O . ALA A 1 195 ? -3.645 13.017 2.247 1.00 75.38 195 ALA A O 1
ATOM 1583 N N . SER A 1 196 ? -3.651 11.256 0.862 1.00 75.62 196 SER A N 1
ATOM 1584 C CA . SER A 1 196 ? -2.263 10.850 1.126 1.00 75.62 196 SER A CA 1
ATOM 1585 C C . SER A 1 196 ? -1.204 11.659 0.366 1.00 75.62 196 SER A C 1
ATOM 1587 O O . SER A 1 196 ? -0.041 11.664 0.762 1.00 75.62 196 SER A O 1
ATOM 1589 N N . LEU A 1 197 ? -1.591 12.327 -0.724 1.00 74.00 197 LEU A N 1
ATOM 1590 C CA . LEU A 1 197 ? -0.680 12.934 -1.698 1.00 74.00 197 LEU A CA 1
ATOM 1591 C C . LEU A 1 197 ? -0.855 14.452 -1.834 1.00 74.00 197 LEU A C 1
ATOM 1593 O O . LEU A 1 197 ? -0.366 15.010 -2.809 1.00 74.00 197 LEU A O 1
ATOM 1597 N N . GLN A 1 198 ? -1.503 15.139 -0.881 1.00 64.00 198 GLN A N 1
ATOM 1598 C CA . GLN A 1 198 ? -1.776 16.587 -0.979 1.00 64.00 198 GLN A CA 1
ATOM 1599 C C . GLN A 1 198 ? -0.527 17.450 -1.259 1.00 64.00 198 GLN A C 1
ATOM 1601 O O . GLN A 1 198 ? -0.654 18.532 -1.820 1.00 64.00 198 GLN A O 1
ATOM 1606 N N . ASN A 1 199 ? 0.670 16.944 -0.937 1.00 53.56 199 ASN A N 1
ATOM 1607 C CA . ASN A 1 199 ? 1.960 17.596 -1.187 1.00 53.56 199 ASN A CA 1
ATOM 1608 C C . ASN A 1 199 ? 2.860 16.852 -2.197 1.00 53.56 199 ASN A C 1
ATOM 1610 O O . ASN A 1 199 ? 3.985 17.285 -2.453 1.00 53.56 199 ASN A O 1
ATOM 1614 N N . ALA A 1 200 ? 2.417 15.719 -2.753 1.00 54.41 200 ALA A N 1
ATOM 1615 C CA . ALA A 1 200 ? 3.161 15.020 -3.795 1.00 54.41 200 ALA A CA 1
ATOM 1616 C C . ALA A 1 200 ? 2.850 15.699 -5.134 1.00 54.41 200 ALA A C 1
ATOM 1618 O O . ALA A 1 200 ? 1.712 15.676 -5.589 1.00 54.41 200 ALA A O 1
ATOM 1619 N N . ALA A 1 201 ? 3.869 16.345 -5.705 1.00 48.53 201 ALA A N 1
ATOM 1620 C CA . ALA A 1 201 ? 3.811 17.218 -6.877 1.00 48.53 201 ALA A CA 1
ATOM 1621 C C . ALA A 1 201 ? 2.822 16.785 -7.981 1.00 48.53 201 ALA A C 1
ATOM 1623 O O . ALA A 1 201 ? 2.664 15.594 -8.265 1.00 48.53 201 ALA A O 1
ATOM 1624 N N . ASP A 1 202 ? 2.251 17.792 -8.655 1.00 52.75 202 ASP A N 1
ATOM 1625 C CA . ASP A 1 202 ? 1.254 17.744 -9.741 1.00 52.75 202 ASP A CA 1
ATOM 1626 C C . ASP A 1 202 ? 1.459 16.642 -10.813 1.00 52.75 202 ASP A C 1
ATOM 1628 O O . ASP A 1 202 ? 0.506 16.225 -11.477 1.00 52.75 202 ASP A O 1
ATOM 1632 N N . ASP A 1 203 ? 2.667 16.094 -10.954 1.00 58.19 203 ASP A N 1
ATOM 1633 C CA . ASP A 1 203 ? 3.050 15.084 -11.945 1.00 58.19 203 ASP A CA 1
ATOM 1634 C C . ASP A 1 203 ? 2.418 13.689 -11.762 1.00 58.19 203 ASP A C 1
ATOM 1636 O O . ASP A 1 203 ? 2.253 12.961 -12.749 1.00 58.19 203 ASP A O 1
ATOM 1640 N N . TRP A 1 204 ? 2.009 13.292 -10.548 1.00 62.81 204 TRP A N 1
ATOM 1641 C CA . TRP A 1 204 ? 1.328 11.997 -10.343 1.00 62.81 204 TRP A CA 1
ATOM 1642 C C . TRP A 1 204 ? -0.000 11.922 -11.101 1.00 62.81 204 TRP A C 1
ATOM 1644 O O . TRP A 1 204 ? -0.324 10.900 -11.714 1.00 62.81 204 TRP A O 1
ATOM 1654 N N . SER A 1 205 ? -0.746 13.029 -11.110 1.00 59.38 205 SER A N 1
ATOM 1655 C CA . SER A 1 205 ? -2.002 13.144 -11.854 1.00 59.38 205 SER A CA 1
ATOM 1656 C C . SER A 1 205 ? -1.778 12.970 -13.364 1.00 59.38 205 SER A C 1
ATOM 1658 O O . SER A 1 205 ? -2.552 12.286 -14.039 1.00 59.38 205 SER A O 1
ATOM 1660 N N . GLY A 1 206 ? -0.654 13.483 -13.876 1.00 61.41 206 GLY A N 1
ATOM 1661 C CA . GLY A 1 206 ? -0.222 13.324 -15.262 1.00 61.41 206 GLY A CA 1
ATOM 1662 C C . GLY A 1 206 ? 0.093 11.874 -15.636 1.00 61.41 206 GLY A C 1
ATOM 1663 O O . GLY A 1 206 ? -0.252 11.451 -16.741 1.00 61.41 206 GLY A O 1
ATOM 1664 N N . GLN A 1 207 ? 0.681 11.082 -14.730 1.00 67.31 207 GLN A N 1
ATOM 1665 C CA . GLN A 1 207 ? 0.864 9.643 -14.960 1.00 67.31 207 GLN A CA 1
ATOM 1666 C C . GLN A 1 207 ? -0.487 8.922 -15.030 1.00 67.31 207 GLN A C 1
ATOM 1668 O O . GLN A 1 207 ? -0.747 8.209 -15.996 1.00 67.31 207 GLN A O 1
ATOM 1673 N N . VAL A 1 208 ? -1.375 9.149 -14.055 1.00 60.44 208 VAL A N 1
ATOM 1674 C CA . VAL A 1 208 ? -2.704 8.507 -13.989 1.00 60.44 208 VAL A CA 1
ATOM 1675 C C . VAL A 1 208 ? -3.534 8.770 -15.250 1.00 60.44 208 VAL A C 1
ATOM 1677 O O . VAL A 1 208 ? -4.235 7.876 -15.711 1.00 60.44 208 VAL A O 1
ATOM 1680 N N . LEU A 1 209 ? -3.423 9.957 -15.854 1.00 57.81 209 LEU A N 1
ATOM 1681 C CA . LEU A 1 209 ? -4.104 10.286 -17.113 1.00 57.81 209 LEU A CA 1
ATOM 1682 C C . LEU A 1 209 ? -3.486 9.601 -18.348 1.00 57.81 209 LEU A C 1
ATOM 1684 O O . LEU A 1 209 ? -4.188 9.365 -19.329 1.00 57.81 209 LEU A O 1
ATOM 1688 N N . ARG A 1 210 ? -2.188 9.271 -18.318 1.00 60.81 210 ARG A N 1
ATOM 1689 C CA . ARG A 1 210 ? -1.457 8.643 -19.438 1.00 60.81 210 ARG A CA 1
ATOM 1690 C C . ARG A 1 210 ? -1.509 7.112 -19.421 1.00 60.81 210 ARG A C 1
ATOM 1692 O O . ARG A 1 210 ? -1.293 6.489 -20.458 1.00 60.81 210 ARG A O 1
ATOM 1699 N N . LEU A 1 211 ? -1.783 6.501 -18.269 1.00 60.56 211 LEU A N 1
ATOM 1700 C CA . LEU A 1 211 ? -1.758 5.045 -18.085 1.00 60.56 211 LEU A CA 1
ATOM 1701 C C . LEU A 1 211 ? -2.891 4.248 -18.748 1.00 60.56 211 LEU A C 1
ATOM 1703 O O . LEU A 1 211 ? -2.582 3.191 -19.299 1.00 60.56 211 LEU A O 1
ATOM 1707 N N . PRO A 1 212 ? -4.156 4.712 -18.786 1.00 54.75 212 PRO A N 1
ATOM 1708 C CA . PRO A 1 212 ? -5.248 3.983 -19.439 1.00 54.75 212 PRO A CA 1
ATOM 1709 C C . PRO A 1 212 ? -5.054 3.768 -20.950 1.00 54.75 212 PRO A C 1
ATOM 1711 O O . PRO A 1 212 ? -5.870 3.109 -21.580 1.00 54.75 212 PRO A O 1
ATOM 1714 N N . LEU A 1 213 ? -4.000 4.335 -21.546 1.00 54.19 213 LEU A N 1
ATOM 1715 C CA . LEU A 1 213 ? -3.776 4.381 -22.990 1.00 54.19 213 LEU A CA 1
ATOM 1716 C C . LEU A 1 213 ? -2.720 3.385 -23.495 1.00 54.19 213 LEU A C 1
ATOM 1718 O O . LEU A 1 213 ? -2.365 3.439 -24.671 1.00 54.19 213 LEU A O 1
ATOM 1722 N N . ASN A 1 214 ? -2.186 2.495 -22.647 1.00 70.25 214 ASN A N 1
ATOM 1723 C CA . ASN A 1 214 ? -1.124 1.571 -23.062 1.00 70.25 214 ASN A CA 1
ATOM 1724 C C . ASN A 1 214 ? -1.432 0.103 -22.721 1.00 70.25 214 ASN A C 1
ATOM 1726 O O . ASN A 1 214 ? -0.742 -0.530 -21.921 1.00 70.25 214 ASN A O 1
ATOM 1730 N N . GLU A 1 215 ? -2.469 -0.455 -23.356 1.00 79.94 215 GLU A N 1
ATOM 1731 C CA . GLU A 1 215 ? -2.838 -1.881 -23.252 1.00 79.94 215 GLU A CA 1
ATOM 1732 C C . GLU A 1 215 ? -1.654 -2.817 -23.537 1.00 79.94 215 GLU A C 1
ATOM 1734 O O . GLU A 1 215 ? -1.490 -3.846 -22.880 1.00 79.94 215 GLU A O 1
ATOM 1739 N N . VAL A 1 216 ? -0.782 -2.427 -24.473 1.00 86.19 216 VAL A N 1
ATOM 1740 C CA . VAL A 1 216 ? 0.429 -3.176 -24.830 1.00 86.19 216 VAL A CA 1
ATOM 1741 C C . VAL A 1 216 ? 1.370 -3.300 -23.634 1.00 86.19 216 VAL A C 1
ATOM 1743 O O . VAL A 1 216 ? 1.878 -4.389 -23.366 1.00 86.19 216 VAL A O 1
ATOM 1746 N N . TYR A 1 217 ? 1.573 -2.216 -22.882 1.00 88.56 217 TYR A N 1
ATOM 1747 C CA . TYR A 1 217 ? 2.392 -2.247 -21.673 1.00 88.56 217 TYR A CA 1
ATOM 1748 C C . TYR A 1 217 ? 1.819 -3.204 -20.625 1.00 88.56 217 TYR A C 1
ATOM 1750 O O . TYR A 1 217 ? 2.540 -4.071 -20.132 1.00 88.56 217 TYR A O 1
ATOM 1758 N N . PHE A 1 218 ? 0.523 -3.101 -20.313 1.00 88.31 218 PHE A N 1
ATOM 1759 C CA . PHE A 1 218 ? -0.103 -3.975 -19.316 1.00 88.31 218 PHE A CA 1
ATOM 1760 C C . PHE A 1 218 ? -0.096 -5.446 -19.741 1.00 88.31 218 PHE A C 1
ATOM 1762 O O . PHE A 1 218 ? 0.128 -6.318 -18.900 1.00 88.31 218 PHE A O 1
ATOM 1769 N N . SER A 1 219 ? -0.290 -5.722 -21.032 1.00 89.88 219 SER A N 1
ATOM 1770 C CA . SER A 1 219 ? -0.192 -7.069 -21.598 1.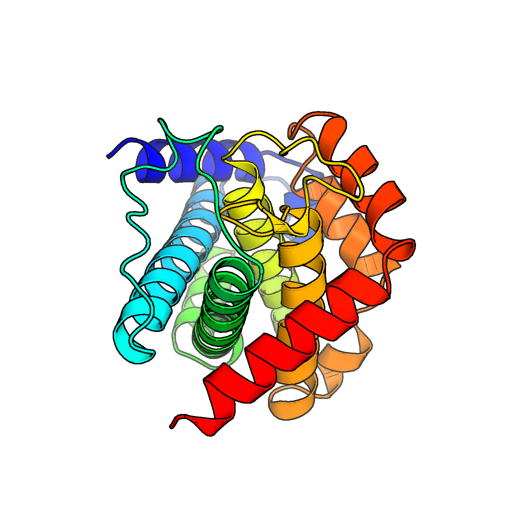00 89.88 219 SER A CA 1
ATOM 1771 C C . SER A 1 219 ? 1.206 -7.663 -21.401 1.00 89.88 219 SER A C 1
ATOM 1773 O O . SER A 1 219 ? 1.331 -8.760 -20.855 1.00 89.88 219 SER A O 1
ATOM 1775 N N . GLN A 1 220 ? 2.262 -6.920 -21.748 1.00 91.06 220 GLN A N 1
ATOM 1776 C CA . GLN A 1 220 ? 3.641 -7.387 -21.573 1.00 91.06 220 GLN A CA 1
ATOM 1777 C C . GLN A 1 220 ? 4.028 -7.521 -20.097 1.00 91.06 220 GLN A C 1
ATOM 1779 O O . GLN A 1 220 ? 4.631 -8.521 -19.715 1.00 91.06 220 GLN A O 1
ATOM 1784 N N . LEU A 1 221 ? 3.634 -6.562 -19.254 1.00 91.88 221 LEU A N 1
ATOM 1785 C CA . LEU A 1 221 ? 3.853 -6.635 -17.809 1.00 91.88 221 LEU A CA 1
ATOM 1786 C C . LEU A 1 221 ? 3.202 -7.896 -17.217 1.00 91.88 221 LEU A C 1
ATOM 1788 O O . LEU A 1 221 ? 3.832 -8.603 -16.438 1.00 91.88 221 LEU A O 1
ATOM 1792 N N . ASN A 1 222 ? 1.962 -8.206 -17.612 1.00 91.81 222 ASN A N 1
ATOM 1793 C CA . ASN A 1 222 ? 1.271 -9.424 -17.181 1.00 91.81 222 ASN A CA 1
ATOM 1794 C C . ASN A 1 222 ? 1.967 -10.694 -17.684 1.00 91.81 222 ASN A C 1
ATOM 1796 O O . ASN A 1 222 ? 2.083 -11.652 -16.925 1.00 91.81 222 ASN A O 1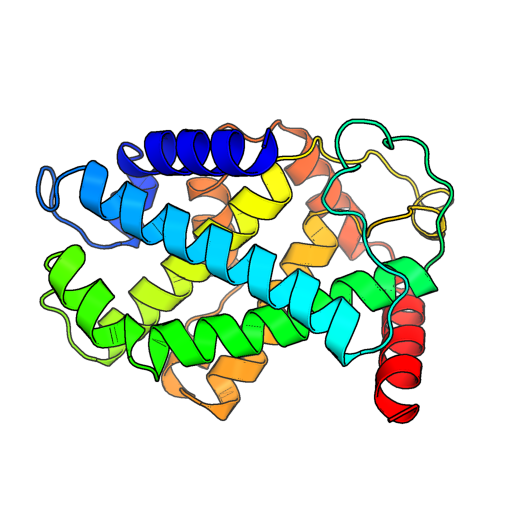
ATOM 1800 N N . ALA A 1 223 ? 2.437 -10.712 -18.933 1.00 93.44 223 ALA A N 1
ATOM 1801 C CA . ALA A 1 223 ? 3.152 -11.861 -19.481 1.00 93.44 223 ALA A CA 1
ATOM 1802 C C . ALA A 1 223 ? 4.441 -12.157 -18.693 1.00 93.44 223 ALA A C 1
ATOM 1804 O O . ALA A 1 223 ? 4.700 -13.309 -18.348 1.00 93.44 223 ALA A O 1
ATOM 1805 N N . GLU A 1 224 ? 5.213 -11.124 -18.349 1.00 93.94 224 GLU A N 1
ATOM 1806 C CA . GLU A 1 224 ? 6.403 -11.268 -17.502 1.00 93.94 224 GLU A CA 1
ATOM 1807 C C . GLU A 1 224 ? 6.047 -11.723 -16.079 1.00 93.94 224 GLU A C 1
ATOM 1809 O O . GLU A 1 224 ? 6.710 -12.603 -15.532 1.00 93.94 224 GLU A O 1
ATOM 1814 N N . LEU A 1 225 ? 4.971 -11.188 -15.486 1.00 91.00 225 LEU A N 1
ATOM 1815 C CA . LEU A 1 225 ? 4.491 -11.621 -14.168 1.00 91.00 225 LEU A CA 1
ATOM 1816 C C . LEU A 1 225 ? 4.117 -13.109 -14.151 1.00 91.00 225 LEU A C 1
ATOM 1818 O O . LEU A 1 225 ? 4.531 -13.825 -13.242 1.00 91.00 225 LEU A O 1
ATOM 1822 N N . VAL A 1 226 ? 3.387 -13.595 -15.159 1.00 91.12 226 VAL A N 1
ATOM 1823 C CA . VAL A 1 226 ? 3.037 -15.022 -15.276 1.00 91.12 226 VAL A CA 1
ATOM 1824 C C . VAL A 1 226 ? 4.302 -15.878 -15.330 1.00 91.12 226 VAL A C 1
ATOM 1826 O O . VAL A 1 226 ? 4.437 -16.819 -14.551 1.00 91.12 226 VAL A O 1
ATOM 1829 N N . GLN A 1 227 ? 5.284 -15.494 -16.150 1.00 90.00 227 GLN A N 1
ATOM 1830 C CA . GLN A 1 227 ? 6.555 -16.217 -16.218 1.00 90.00 227 GLN A CA 1
ATOM 1831 C C . GLN A 1 227 ? 7.323 -16.223 -14.889 1.00 90.00 227 GLN A C 1
ATOM 1833 O O . GLN A 1 227 ? 7.995 -17.208 -14.584 1.00 90.00 227 GLN A O 1
ATOM 1838 N N . LEU A 1 228 ? 7.277 -15.142 -14.103 1.00 87.38 228 LEU A N 1
ATOM 1839 C CA . LEU A 1 228 ? 7.914 -15.095 -12.780 1.00 87.38 228 LEU A CA 1
ATOM 1840 C C . LEU A 1 228 ? 7.235 -16.042 -11.782 1.00 87.38 228 LEU A C 1
ATOM 1842 O O . LEU A 1 228 ? 7.912 -16.629 -10.934 1.00 87.38 228 LEU A O 1
ATOM 1846 N N . LEU A 1 229 ? 5.915 -16.199 -11.884 1.00 80.44 229 LEU A N 1
ATOM 1847 C CA . LEU A 1 229 ? 5.132 -17.066 -11.006 1.00 80.44 229 LEU A CA 1
ATOM 1848 C C . LEU A 1 229 ? 5.262 -18.553 -11.365 1.00 80.44 229 LEU A C 1
ATOM 1850 O O . LEU A 1 229 ? 5.270 -19.374 -10.454 1.00 80.44 229 LEU A O 1
ATOM 1854 N N . GLU A 1 230 ? 5.410 -18.892 -12.647 1.00 81.94 230 GLU A N 1
ATOM 1855 C CA . GLU A 1 230 ? 5.546 -20.277 -13.136 1.00 81.94 230 GLU A CA 1
ATOM 1856 C C . GLU A 1 230 ? 6.947 -20.879 -12.942 1.00 81.94 230 GLU A C 1
ATOM 1858 O O . GLU A 1 230 ? 7.116 -22.094 -12.985 1.00 81.94 230 GLU A O 1
ATOM 1863 N N . ARG A 1 231 ? 7.977 -20.053 -12.721 1.00 64.06 231 ARG A N 1
ATOM 1864 C CA . ARG A 1 231 ? 9.366 -20.508 -12.492 1.00 64.06 231 ARG A CA 1
ATOM 1865 C C . ARG A 1 231 ? 9.621 -21.033 -11.067 1.00 64.06 231 ARG A C 1
ATOM 1867 O O . ARG A 1 231 ? 10.782 -21.173 -10.680 1.00 64.06 231 ARG A O 1
ATOM 1874 N N . LYS A 1 232 ? 8.572 -21.278 -10.284 1.00 53.91 232 LYS A N 1
ATOM 1875 C CA . LYS A 1 232 ? 8.617 -21.693 -8.874 1.00 53.91 232 LYS A CA 1
ATOM 1876 C C . LYS A 1 232 ? 7.881 -23.000 -8.657 1.00 53.91 232 LYS A C 1
ATOM 1878 O O . LYS A 1 232 ? 8.302 -23.718 -7.725 1.00 53.91 232 LYS A O 1
#

Secondary structure (DSSP, 8-state):
-HHHHHHHHHHHHHHH-HHHHHHTTPBTTBS-HHHHHHHHHHHHHHHHHHHHHHHHHHTPPP--GGGTTT-TT-B--HHHHHHHHHHHHHHHHHHHIIIIISTHHHHHHHHTT----HHHHHHHHHHHHHHHHHHHHHTSPPPP--TTTGGGBSS--HHHHHHHHHHHHHHHHHHH-HHHHTT--HHHHHHHHHHH-TTS-THHHHHHHHGGG-HHHHHHHHHHHHHHHHT-